Protein AF-0000000079470575 (afdb_homodimer)

Foldseek 3Di:
DDDWDKDFDDLVCQLVLLVQQCVDPVSVVVGDRDVVHDCVSSVVVVVQVVDPFKTKMFIDDPRRTFWIKMKGWAFDPPPPGAIEIEIDSTGGHPVCPPVCVSVVVVVVVVVVCVVVRHPYYDYDDDPVPVVVVVVCVVSPDDPPDDDDDDDD/DDDWDKDFDDLVCQLVLLVQQCVDPVSVVVGDNDVVHDCVSSVVVVVQVVDPFKTKMFIDDPRRTFWIKMKGWAFDPPPPGAIEIEIDSTGGHPVCPPVCVSVVVVVVVVVVCVVVRHPYYDYDDDPVPVVVVVVCVVSPDDPPDDDDDDDD

Structure (mmCIF, N/CA/C/O backbone):
data_AF-0000000079470575-model_v1
#
loop_
_entity.id
_entity.type
_entity.pdbx_description
1 polymer 'GNAT family N-acetyltransferase'
#
loop_
_atom_site.group_PDB
_atom_site.id
_atom_site.type_symbol
_atom_site.label_atom_id
_atom_site.label_alt_id
_atom_site.label_comp_id
_atom_site.label_asym_id
_atom_site.label_entity_id
_atom_site.label_seq_id
_atom_site.pdbx_PDB_ins_code
_atom_site.Cartn_x
_atom_site.Cartn_y
_atom_site.Cartn_z
_atom_site.occupancy
_atom_site.B_iso_or_equiv
_atom_site.auth_seq_id
_atom_site.auth_comp_id
_atom_site.auth_asym_id
_atom_site.auth_atom_id
_atom_site.pdbx_PDB_model_num
ATOM 1 N N . MET A 1 1 ? 12.109 32.75 9.633 1 59.84 1 MET A N 1
ATOM 2 C CA . MET A 1 1 ? 11.039 31.812 9.891 1 59.84 1 MET A CA 1
ATOM 3 C C . MET A 1 1 ? 11.594 30.406 10.117 1 59.84 1 MET A C 1
ATOM 5 O O . MET A 1 1 ? 12.562 30.016 9.461 1 59.84 1 MET A O 1
ATOM 9 N N . SER A 1 2 ? 11.164 29.75 11.281 1 82.62 2 SER A N 1
ATOM 10 C CA . SER A 1 2 ? 11.797 28.5 11.688 1 82.62 2 SER A CA 1
ATOM 11 C C . SER A 1 2 ? 11.477 27.375 10.703 1 82.62 2 SER A C 1
ATOM 13 O O . SER A 1 2 ? 10.461 27.422 10.008 1 82.62 2 SER A O 1
ATOM 15 N N . ALA A 1 3 ? 12.438 26.594 10.43 1 89.75 3 ALA A N 1
ATOM 16 C CA . ALA A 1 3 ? 12.266 25.453 9.531 1 89.75 3 ALA A CA 1
ATOM 17 C C . ALA A 1 3 ? 11.414 24.375 10.18 1 89.75 3 ALA A C 1
ATOM 19 O O . ALA A 1 3 ? 11.484 24.156 11.391 1 89.75 3 ALA A O 1
ATOM 20 N N . PRO A 1 4 ? 10.555 23.719 9.406 1 94.25 4 PRO A N 1
ATOM 21 C CA . PRO A 1 4 ? 9.766 22.625 9.992 1 94.25 4 PRO A CA 1
ATOM 22 C C . PRO A 1 4 ? 10.625 21.453 10.438 1 94.25 4 PRO A C 1
ATOM 24 O O . PRO A 1 4 ? 11.719 21.234 9.898 1 94.25 4 PRO A O 1
ATOM 27 N N . THR A 1 5 ? 10.203 20.812 11.461 1 96.69 5 THR A N 1
ATOM 28 C CA . THR A 1 5 ? 10.812 19.562 11.906 1 96.69 5 THR A CA 1
ATOM 29 C C . THR A 1 5 ? 9.883 18.391 11.625 1 96.69 5 THR A C 1
ATOM 31 O O . THR A 1 5 ? 8.656 18.531 11.664 1 96.69 5 THR A O 1
ATOM 34 N N . PHE A 1 6 ? 10.438 17.234 11.328 1 97.62 6 PHE A N 1
ATOM 35 C CA . PHE A 1 6 ? 9.688 16.016 11.023 1 97.62 6 PHE A CA 1
ATOM 36 C C . PHE A 1 6 ? 9.906 14.961 12.102 1 97.62 6 PHE A C 1
ATOM 38 O O . PHE A 1 6 ? 11.039 14.656 12.469 1 97.62 6 PHE A O 1
ATOM 45 N N . ARG A 1 7 ? 8.852 14.406 12.617 1 97.75 7 ARG A N 1
ATOM 46 C CA . ARG A 1 7 ? 8.945 13.43 13.695 1 97.75 7 ARG A CA 1
ATOM 47 C C . ARG A 1 7 ? 7.77 12.453 13.648 1 97.75 7 ARG A C 1
ATOM 49 O O . ARG A 1 7 ? 6.727 12.75 13.062 1 97.75 7 ARG A O 1
ATOM 56 N N . PRO A 1 8 ? 7.91 11.25 14.266 1 97.94 8 PRO A N 1
ATOM 57 C CA . PRO A 1 8 ? 6.73 10.391 14.43 1 97.94 8 PRO A CA 1
ATOM 58 C C . PRO A 1 8 ? 5.602 11.086 15.195 1 97.94 8 PRO A C 1
ATOM 60 O O . PRO A 1 8 ? 5.863 11.852 16.125 1 97.94 8 PRO A O 1
ATOM 63 N N . ALA A 1 9 ? 4.434 10.836 14.773 1 98.75 9 ALA A N 1
ATOM 64 C CA . ALA A 1 9 ? 3.264 11.375 15.461 1 98.75 9 ALA A CA 1
ATOM 65 C C . ALA A 1 9 ? 3.127 10.797 16.859 1 98.75 9 ALA A C 1
ATOM 67 O O . ALA A 1 9 ? 3.607 9.688 17.125 1 98.75 9 ALA A O 1
ATOM 68 N N . ARG A 1 10 ? 2.51 11.586 17.703 1 98.44 10 ARG A N 1
ATOM 69 C CA . ARG A 1 10 ? 2.111 11.164 19.047 1 98.44 10 ARG A CA 1
ATOM 70 C C . ARG A 1 10 ? 0.593 11.148 19.188 1 98.44 10 ARG A C 1
ATOM 72 O O . ARG A 1 10 ? -0.116 11.734 18.359 1 98.44 10 ARG A O 1
ATOM 79 N N . ARG A 1 11 ? 0.193 10.445 20.203 1 98.25 11 ARG A N 1
ATOM 80 C CA . ARG A 1 11 ? -1.246 10.328 20.422 1 98.25 11 ARG A CA 1
ATOM 81 C C . ARG A 1 11 ? -1.901 11.703 20.5 1 98.25 11 ARG A C 1
ATOM 83 O O . ARG A 1 11 ? -3.02 11.891 20.016 1 98.25 11 ARG A O 1
ATOM 90 N N . GLU A 1 12 ? -1.244 12.648 21.094 1 98.19 12 GLU A N 1
ATOM 91 C CA . GLU A 1 12 ? -1.782 13.992 21.266 1 98.19 12 GLU A CA 1
ATOM 92 C C . GLU A 1 12 ? -1.915 14.711 19.922 1 98.19 12 GLU A C 1
ATOM 94 O O . GLU A 1 12 ? -2.582 15.742 19.828 1 98.19 12 GLU A O 1
ATOM 99 N N . ASP A 1 13 ? -1.256 14.227 18.859 1 98.69 13 ASP A N 1
ATOM 100 C CA . ASP A 1 13 ? -1.296 14.852 17.531 1 98.69 13 ASP A CA 1
ATOM 101 C C . ASP A 1 13 ? -2.523 14.391 16.75 1 98.69 13 ASP A C 1
ATOM 103 O O . ASP A 1 13 ? -2.861 14.977 15.727 1 98.69 13 ASP A O 1
ATOM 107 N N . VAL A 1 14 ? -3.25 13.352 17.234 1 98.81 14 VAL A N 1
ATOM 108 C CA . VAL A 1 14 ? -4.258 12.648 16.453 1 98.81 14 VAL A CA 1
ATOM 109 C C . VAL A 1 14 ? -5.359 13.625 16.031 1 98.81 14 VAL A C 1
ATOM 111 O O . VAL A 1 14 ? -5.73 13.68 14.859 1 98.81 14 VAL A O 1
ATOM 114 N N . ALA A 1 15 ? -5.812 14.414 16.922 1 98.5 15 ALA A N 1
ATOM 115 C CA . ALA A 1 15 ? -6.902 15.336 16.594 1 98.5 15 ALA A CA 1
ATOM 116 C C . ALA A 1 15 ? -6.484 16.312 15.508 1 98.5 15 ALA A C 1
ATOM 118 O O . ALA A 1 15 ? -7.242 16.578 14.578 1 98.5 15 ALA A O 1
ATOM 119 N N . ARG A 1 16 ? -5.305 16.875 15.656 1 98.12 16 ARG A N 1
ATOM 120 C CA . ARG A 1 16 ? -4.812 17.828 14.672 1 98.12 16 ARG A CA 1
ATOM 121 C C . ARG A 1 16 ? -4.609 17.156 13.32 1 98.12 16 ARG A C 1
ATOM 123 O O . ARG A 1 16 ? -4.867 17.766 12.273 1 98.12 16 ARG A O 1
ATOM 130 N N . ILE A 1 17 ? -4.141 15.945 13.258 1 98.56 17 ILE A N 1
ATOM 131 C CA . ILE A 1 17 ? -3.961 15.211 12.008 1 98.56 17 ILE A CA 1
ATOM 132 C C . ILE A 1 17 ? -5.32 14.977 11.352 1 98.56 17 ILE A C 1
ATOM 134 O O . ILE A 1 17 ? -5.473 15.18 10.141 1 98.56 17 ILE A O 1
ATOM 138 N N . VAL A 1 18 ? -6.312 14.57 12.172 1 98.5 18 VAL A N 1
ATOM 139 C CA . VAL A 1 18 ? -7.648 14.352 11.625 1 98.5 18 VAL A CA 1
ATOM 140 C C . VAL A 1 18 ? -8.203 15.656 11.07 1 98.5 18 VAL A C 1
ATOM 142 O O . VAL A 1 18 ? -8.875 15.664 10.039 1 98.5 18 VAL A O 1
ATOM 145 N N . GLU A 1 19 ? -7.918 16.75 11.719 1 97.94 19 GLU A N 1
ATOM 146 C CA . GLU A 1 19 ? -8.305 18.062 11.203 1 97.94 19 GLU A CA 1
ATOM 147 C C . GLU A 1 19 ? -7.703 18.312 9.828 1 97.94 19 GLU A C 1
ATOM 149 O O . GLU A 1 19 ? -8.383 18.812 8.93 1 97.94 19 GLU A O 1
ATOM 154 N N . LEU A 1 20 ? -6.449 18.031 9.688 1 97 20 LEU A N 1
ATOM 155 C CA . LEU A 1 20 ? -5.793 18.172 8.391 1 97 20 LEU A CA 1
ATOM 156 C C . LEU A 1 20 ? -6.457 17.297 7.34 1 97 20 LEU A C 1
ATOM 158 O O . LEU A 1 20 ? -6.688 17.734 6.211 1 97 20 LEU A O 1
ATOM 162 N N . LEU A 1 21 ? -6.766 16.031 7.715 1 97.19 21 LEU A N 1
ATOM 163 C CA . LEU A 1 21 ? -7.418 15.102 6.801 1 97.19 21 LEU A CA 1
ATOM 164 C C . LEU A 1 21 ? -8.797 15.617 6.391 1 97.19 21 LEU A C 1
ATOM 166 O O . LEU A 1 21 ? -9.164 15.555 5.215 1 97.19 21 LEU A O 1
ATOM 170 N N . ALA A 1 22 ? -9.5 16.141 7.336 1 96.62 22 ALA A N 1
ATOM 171 C CA . ALA A 1 22 ? -10.859 16.641 7.113 1 96.62 22 ALA A CA 1
ATOM 172 C C . ALA A 1 22 ? -10.852 17.938 6.324 1 96.62 22 ALA A C 1
ATOM 174 O O . ALA A 1 22 ? -11.875 18.328 5.758 1 96.62 22 ALA A O 1
ATOM 175 N N . GLY A 1 23 ? -9.734 18.625 6.352 1 92 23 GLY A N 1
ATOM 176 C CA . GLY A 1 23 ? -9.617 19.922 5.691 1 92 23 GLY A CA 1
ATOM 177 C C . GLY A 1 23 ? -9.453 19.812 4.188 1 92 23 GLY A C 1
ATOM 178 O O . GLY A 1 23 ? -9.5 20.812 3.479 1 92 23 GLY A O 1
ATOM 179 N N . ASP A 1 24 ? -9.297 18.641 3.715 1 86.38 24 ASP A N 1
ATOM 180 C CA . ASP A 1 24 ? -9.195 18.328 2.291 1 86.38 24 ASP A CA 1
ATOM 181 C C . ASP A 1 24 ? -10.578 18.047 1.697 1 86.38 24 ASP A C 1
ATOM 183 O O . ASP A 1 24 ? -11.422 17.422 2.344 1 86.38 24 ASP A O 1
ATOM 187 N N . PRO A 1 25 ? -10.883 18.562 0.458 1 83.94 25 PRO A N 1
ATOM 188 C CA . PRO A 1 25 ? -12.219 18.375 -0.111 1 83.94 25 PRO A CA 1
ATOM 189 C C . PRO A 1 25 ? -12.664 16.906 -0.097 1 83.94 25 PRO A C 1
ATOM 191 O O . PRO A 1 25 ? -13.82 16.609 0.214 1 83.94 25 PRO A O 1
ATOM 194 N N . LEU A 1 26 ? -11.883 15.984 -0.5 1 85.25 26 LEU A N 1
ATOM 195 C CA . LEU A 1 26 ? -12.25 14.57 -0.499 1 85.25 26 LEU A CA 1
ATOM 196 C C . LEU A 1 26 ? -12.359 14.039 0.926 1 85.25 26 LEU A C 1
ATOM 198 O O . LEU A 1 26 ? -13.188 13.172 1.21 1 85.25 26 LEU A O 1
ATOM 202 N N . GLY A 1 27 ? -11.5 14.539 1.825 1 89.06 27 GLY A N 1
ATOM 203 C CA . GLY A 1 27 ? -11.5 14.117 3.217 1 89.06 27 GLY A CA 1
ATOM 204 C C . GLY A 1 27 ? -12.688 14.641 4 1 89.06 27 GLY A C 1
ATOM 205 O O . GLY A 1 27 ? -13.133 14.008 4.961 1 89.06 27 GLY A O 1
ATOM 206 N N . ALA A 1 28 ? -13.156 15.82 3.625 1 87.06 28 ALA A N 1
ATOM 207 C CA . ALA A 1 28 ? -14.258 16.469 4.34 1 87.06 28 ALA A CA 1
ATOM 208 C C . ALA A 1 28 ? -15.492 15.562 4.363 1 87.06 28 ALA A C 1
ATOM 210 O O . ALA A 1 28 ? -16.203 15.5 5.371 1 87.06 28 ALA A O 1
ATOM 211 N N . GLY A 1 29 ? -15.703 14.852 3.334 1 87.06 29 GLY A N 1
ATOM 212 C CA . GLY A 1 29 ? -16.859 13.984 3.26 1 87.06 29 GLY A CA 1
ATOM 213 C C . GLY A 1 29 ? -16.656 12.641 3.926 1 87.06 29 GLY A C 1
ATOM 214 O O . GLY A 1 29 ? -17.609 11.922 4.207 1 87.06 29 GLY A O 1
ATOM 215 N N . ARG A 1 30 ? -15.5 12.32 4.273 1 91.44 30 ARG A N 1
ATOM 216 C CA . ARG A 1 30 ? -15.141 10.992 4.77 1 91.44 30 ARG A CA 1
ATOM 217 C C . ARG A 1 30 ? -14.883 11.023 6.273 1 91.44 30 ARG A C 1
ATOM 219 O O . ARG A 1 30 ? -15.266 10.102 6.992 1 91.44 30 ARG A O 1
ATOM 226 N N . GLU A 1 31 ? -14.273 12.133 6.754 1 97.31 31 GLU A N 1
ATOM 227 C CA . GLU A 1 31 ? -13.805 12.195 8.133 1 97.31 31 GLU A CA 1
ATOM 228 C C . GLU A 1 31 ? -14.859 12.82 9.047 1 97.31 31 GLU A C 1
ATOM 230 O O . GLU A 1 31 ? -15.688 13.609 8.594 1 97.31 31 GLU A O 1
ATOM 235 N N . ARG A 1 32 ? -14.883 12.43 10.281 1 96.69 32 ARG A N 1
ATOM 236 C CA . ARG A 1 32 ? -15.695 13.023 11.336 1 96.69 32 ARG A CA 1
ATOM 237 C C . ARG A 1 32 ? -14.828 13.781 12.336 1 96.69 32 ARG A C 1
ATOM 239 O O . ARG A 1 32 ? -14.383 13.211 13.336 1 96.69 32 ARG A O 1
ATOM 246 N N . PHE A 1 33 ? -14.586 14.969 11.969 1 96.44 33 PHE A N 1
ATOM 247 C CA . PHE A 1 33 ? -13.852 15.82 12.898 1 96.44 33 PHE A CA 1
ATOM 248 C C . PHE A 1 33 ? -14.812 16.531 13.844 1 96.44 33 PHE A C 1
ATOM 250 O O . PHE A 1 33 ? -15.492 17.484 13.445 1 96.44 33 PHE A O 1
ATOM 257 N N . GLU A 1 34 ? -14.875 16.109 15.094 1 96.5 34 GLU A N 1
ATOM 258 C CA . GLU A 1 34 ? -15.789 16.641 16.109 1 96.5 34 GLU A CA 1
ATOM 259 C C . GLU A 1 34 ? -15.164 16.578 17.5 1 96.5 34 GLU A C 1
ATOM 261 O O . GLU A 1 34 ? -14.094 15.984 17.672 1 96.5 34 GLU A O 1
ATOM 266 N N . ASP A 1 35 ? -15.875 17.234 18.391 1 95.25 35 ASP A N 1
ATOM 267 C CA . ASP A 1 35 ? -15.438 17.25 19.781 1 95.25 35 ASP A CA 1
ATOM 268 C C . ASP A 1 35 ? -16.5 16.656 20.688 1 95.25 35 ASP A C 1
ATOM 270 O O . ASP A 1 35 ? -17.578 17.234 20.859 1 95.25 35 ASP A O 1
ATOM 274 N N . PRO A 1 36 ? -16.266 15.484 21.391 1 97 36 PRO A N 1
ATOM 275 C CA . PRO A 1 36 ? -14.984 14.773 21.328 1 97 36 PRO A CA 1
ATOM 276 C C . PRO A 1 36 ? -14.773 14.031 20.016 1 97 36 PRO A C 1
ATOM 278 O O . PRO A 1 36 ? -15.75 13.664 19.344 1 97 36 PRO A O 1
ATOM 281 N N . LEU A 1 37 ? -13.477 13.844 19.578 1 98.12 37 LEU A N 1
ATOM 282 C CA . LEU A 1 37 ? -13.133 13.062 18.391 1 98.12 37 LEU A CA 1
ATOM 283 C C . LEU A 1 37 ? -13.516 11.602 18.578 1 98.12 37 LEU A C 1
ATOM 285 O O . LEU A 1 37 ? -13.289 11.023 19.641 1 98.12 37 LEU A O 1
ATOM 289 N N . PRO A 1 38 ? -14.117 10.984 17.547 1 98.19 38 PRO A N 1
ATOM 290 C CA . PRO A 1 38 ? -14.461 9.562 17.656 1 98.19 38 PRO A CA 1
ATOM 291 C C . PRO A 1 38 ? -13.281 8.703 18.078 1 98.19 38 PRO A C 1
ATOM 293 O O . PRO A 1 38 ? -12.156 8.906 17.609 1 98.19 38 PRO A O 1
ATOM 296 N N . ASP A 1 39 ? -13.492 7.699 18.875 1 98.44 39 ASP A N 1
ATOM 297 C CA . ASP A 1 39 ? -12.461 6.824 19.438 1 98.44 39 ASP A CA 1
ATOM 298 C C . ASP A 1 39 ? -11.797 5.992 18.344 1 98.44 39 ASP A C 1
ATOM 300 O O . ASP A 1 39 ? -10.68 5.508 18.516 1 98.44 39 ASP A O 1
ATOM 304 N N . SER A 1 40 ? -12.5 5.848 17.25 1 98.38 40 SER A N 1
ATOM 305 C CA . SER A 1 40 ? -11.969 5.027 16.172 1 98.38 40 SER A CA 1
ATOM 306 C C . SER A 1 40 ? -10.641 5.57 15.664 1 98.38 40 SER A C 1
ATOM 308 O O . SER A 1 40 ? -9.758 4.805 15.266 1 98.38 40 SER A O 1
ATOM 310 N N . TYR A 1 41 ? -10.477 6.859 15.711 1 98.75 41 TYR A N 1
ATOM 311 C CA . TYR A 1 41 ? -9.219 7.453 15.281 1 98.75 41 TYR A CA 1
ATOM 312 C C . TYR A 1 41 ? -8.086 7.094 16.234 1 98.75 41 TYR A C 1
ATOM 314 O O . TYR A 1 41 ? -6.973 6.789 15.797 1 98.75 41 TYR A O 1
ATOM 322 N N . TYR A 1 42 ? -8.352 7.152 17.453 1 98.81 42 TYR A N 1
ATOM 323 C CA . TYR A 1 42 ? -7.332 6.828 18.438 1 98.81 42 TYR A CA 1
ATOM 324 C C . TYR A 1 42 ? -7.004 5.34 18.422 1 98.81 42 TYR A C 1
ATOM 326 O O . TYR A 1 42 ? -5.848 4.949 18.594 1 98.81 42 TYR A O 1
ATOM 334 N N . ALA A 1 43 ? -8.016 4.52 18.25 1 98.75 43 ALA A N 1
ATOM 335 C CA . ALA A 1 43 ? -7.777 3.088 18.094 1 98.75 43 ALA A CA 1
ATOM 336 C C . ALA A 1 43 ? -6.898 2.809 16.891 1 98.75 43 ALA A C 1
ATOM 338 O O . ALA A 1 43 ? -6.016 1.95 16.938 1 98.75 43 ALA A O 1
ATOM 339 N N . ALA A 1 44 ? -7.199 3.518 15.852 1 98.75 44 ALA A N 1
ATOM 340 C CA . ALA A 1 44 ? -6.375 3.385 14.648 1 98.75 44 ALA A CA 1
ATOM 341 C C . ALA A 1 44 ? -4.934 3.799 14.93 1 98.75 44 ALA A C 1
ATOM 343 O O . ALA A 1 44 ? -3.994 3.125 14.5 1 98.75 44 ALA A O 1
ATOM 344 N N . PHE A 1 45 ? -4.77 4.891 15.602 1 98.88 45 PHE A N 1
ATOM 345 C CA . PHE A 1 45 ? -3.434 5.352 15.961 1 98.88 45 PHE A CA 1
ATOM 346 C C . PHE A 1 45 ? -2.684 4.277 16.75 1 98.88 45 PHE A C 1
ATOM 348 O O . PHE A 1 45 ? -1.502 4.035 16.5 1 98.88 45 PHE A O 1
ATOM 355 N N . ASP A 1 46 ? -3.361 3.66 17.656 1 98.75 46 ASP A N 1
ATOM 356 C CA . ASP A 1 46 ? -2.754 2.596 18.453 1 98.75 46 ASP A CA 1
ATOM 357 C C . ASP A 1 46 ? -2.293 1.443 17.562 1 98.75 46 ASP A C 1
ATOM 359 O O . ASP A 1 46 ? -1.224 0.871 17.781 1 98.75 46 ASP A O 1
ATOM 363 N N . ARG A 1 47 ? -3.096 1.108 16.594 1 98.31 47 ARG A N 1
ATOM 364 C CA . ARG A 1 47 ? -2.719 0.045 15.672 1 98.31 47 ARG A CA 1
ATOM 365 C C . ARG A 1 47 ? -1.5 0.445 14.844 1 98.31 47 ARG A C 1
ATOM 367 O O . ARG A 1 47 ? -0.62 -0.379 14.586 1 98.31 47 ARG A O 1
ATOM 374 N N . ILE A 1 48 ? -1.468 1.701 14.406 1 98.56 48 ILE A N 1
ATOM 375 C CA . ILE A 1 48 ? -0.328 2.195 13.641 1 98.56 48 ILE A CA 1
ATOM 376 C C . ILE A 1 48 ? 0.94 2.1 14.484 1 98.56 48 ILE A C 1
ATOM 378 O O . ILE A 1 48 ? 1.973 1.616 14.016 1 98.56 48 ILE A O 1
ATOM 382 N N . GLU A 1 49 ? 0.854 2.516 15.711 1 97.81 49 GLU A N 1
ATOM 383 C CA . GLU A 1 49 ? 1.999 2.502 16.625 1 97.81 49 GLU A CA 1
ATOM 384 C C . GLU A 1 49 ? 2.482 1.077 16.875 1 97.81 49 GLU A C 1
ATOM 386 O O . GLU A 1 49 ? 3.68 0.842 17.047 1 97.81 49 GLU A O 1
ATOM 391 N N . ALA A 1 50 ? 1.59 0.199 16.938 1 97.12 50 ALA A N 1
ATOM 392 C CA . ALA A 1 50 ? 1.915 -1.194 17.234 1 97.12 50 ALA A CA 1
ATOM 393 C C . ALA A 1 50 ? 2.475 -1.899 16 1 97.12 50 ALA A C 1
ATOM 395 O O . ALA A 1 50 ? 3.045 -2.988 16.109 1 97.12 50 ALA A O 1
ATOM 396 N N . SER A 1 51 ? 2.299 -1.307 14.883 1 96.25 51 SER A N 1
ATOM 397 C CA . SER A 1 51 ? 2.711 -1.915 13.625 1 96.25 51 SER A CA 1
ATOM 398 C C . SER A 1 51 ? 4.215 -1.781 13.414 1 96.25 51 SER A C 1
ATOM 400 O O . SER A 1 51 ? 4.781 -0.706 13.617 1 96.25 51 SER A O 1
ATOM 402 N N . ASP A 1 52 ? 4.883 -2.805 12.93 1 92.88 52 ASP A N 1
ATOM 403 C CA . ASP A 1 52 ? 6.309 -2.746 12.617 1 92.88 52 ASP A CA 1
ATOM 404 C C . ASP A 1 52 ? 6.551 -2.145 11.234 1 92.88 52 ASP A C 1
ATOM 406 O O . ASP A 1 52 ? 7.68 -1.781 10.898 1 92.88 52 ASP A O 1
ATOM 410 N N . GLY A 1 53 ? 5.531 -1.988 10.492 1 95.5 53 GLY A N 1
ATOM 411 C CA . GLY A 1 53 ? 5.707 -1.577 9.109 1 95.5 53 GLY A CA 1
ATOM 412 C C . GLY A 1 53 ? 5.102 -0.22 8.812 1 95.5 53 GLY A C 1
ATOM 413 O O . GLY A 1 53 ? 5.133 0.24 7.668 1 95.5 53 GLY A O 1
ATOM 414 N N . ASN A 1 54 ? 4.512 0.437 9.789 1 97.94 54 ASN A N 1
ATOM 415 C CA . ASN A 1 54 ? 3.863 1.724 9.555 1 97.94 54 ASN A CA 1
ATOM 416 C C . ASN A 1 54 ? 4.441 2.811 10.461 1 97.94 54 ASN A C 1
ATOM 418 O O . ASN A 1 54 ? 4.73 2.564 11.633 1 97.94 54 ASN A O 1
ATOM 422 N N . VAL A 1 55 ? 4.602 3.951 9.875 1 97.69 55 VAL A N 1
ATOM 423 C CA . VAL A 1 55 ? 5.039 5.121 10.633 1 97.69 55 VAL A CA 1
ATOM 424 C C . VAL A 1 55 ? 4.199 6.336 10.227 1 97.69 55 VAL A C 1
ATOM 426 O O . VAL A 1 55 ? 4.23 6.766 9.07 1 97.69 55 VAL A O 1
ATOM 429 N N . LEU A 1 56 ? 3.441 6.828 11.156 1 98.69 56 LEU A N 1
ATOM 430 C CA . LEU A 1 56 ? 2.764 8.109 10.984 1 98.69 56 LEU A CA 1
ATOM 431 C C . LEU A 1 56 ? 3.672 9.266 11.391 1 98.69 56 LEU A C 1
ATOM 433 O O . LEU A 1 56 ? 4.176 9.297 12.516 1 98.69 56 LEU A O 1
ATOM 437 N N . THR A 1 57 ? 3.871 10.18 10.453 1 98.5 57 THR A N 1
ATOM 438 C CA . THR A 1 57 ? 4.832 11.266 10.641 1 98.5 57 THR A CA 1
ATOM 439 C C . THR A 1 57 ? 4.148 12.625 10.516 1 98.5 57 THR A C 1
ATOM 441 O O . THR A 1 57 ? 3.26 12.805 9.68 1 98.5 57 THR A O 1
ATOM 444 N N . VAL A 1 58 ? 4.602 13.586 11.352 1 98.62 58 VAL A N 1
ATOM 445 C CA . VAL A 1 58 ? 4.062 14.938 11.266 1 98.62 58 VAL A CA 1
ATOM 446 C C . VAL A 1 58 ? 5.195 15.93 11.016 1 98.62 58 VAL A C 1
ATOM 448 O O . VAL A 1 58 ? 6.344 15.672 11.375 1 98.62 58 VAL A O 1
ATOM 451 N N . ALA A 1 59 ? 4.879 16.938 10.266 1 98 59 ALA A N 1
ATOM 452 C CA . ALA A 1 59 ? 5.691 18.156 10.211 1 98 59 ALA A CA 1
ATOM 453 C C . ALA A 1 59 ? 5.242 19.156 11.266 1 98 59 ALA A C 1
ATOM 455 O O . ALA A 1 59 ? 4.059 19.484 11.352 1 98 59 ALA A O 1
ATOM 456 N N . GLU A 1 60 ? 6.164 19.594 12.047 1 97.44 60 GLU A N 1
ATOM 457 C CA . GLU A 1 60 ? 5.875 20.531 13.125 1 97.44 60 GLU A CA 1
ATOM 458 C C . GLU A 1 60 ? 6.594 21.859 12.891 1 97.44 60 GLU A C 1
ATOM 460 O O . GLU A 1 60 ? 7.785 21.891 12.586 1 97.44 60 GLU A O 1
ATOM 465 N N . LEU A 1 61 ? 5.848 22.953 12.93 1 95.06 61 LEU A N 1
ATOM 466 C CA . LEU A 1 61 ? 6.359 24.328 12.844 1 95.06 61 LEU A CA 1
ATOM 467 C C . LEU A 1 61 ? 5.965 25.125 14.07 1 95.06 61 LEU A C 1
ATOM 469 O O . LEU A 1 61 ? 4.777 25.344 14.328 1 95.06 61 LEU A O 1
ATOM 473 N N . ASP A 1 62 ? 7.023 25.562 14.836 1 93.31 62 ASP A N 1
ATOM 474 C CA . ASP A 1 62 ? 6.809 26.375 16.031 1 93.31 62 ASP A CA 1
ATOM 475 C C . ASP A 1 62 ? 5.816 25.703 16.984 1 93.31 62 ASP A C 1
ATOM 477 O O . ASP A 1 62 ? 4.879 26.344 17.453 1 93.31 62 ASP A O 1
ATOM 481 N N . GLY A 1 63 ? 5.914 24.375 17.078 1 94.5 63 GLY A N 1
ATOM 482 C CA . GLY A 1 63 ? 5.148 23.609 18.047 1 94.5 63 GLY A CA 1
ATOM 483 C C . GLY A 1 63 ? 3.781 23.203 17.531 1 94.5 63 GLY A C 1
ATOM 484 O O . GLY A 1 63 ? 3.014 22.547 18.25 1 94.5 63 GLY A O 1
ATOM 485 N N . VAL A 1 64 ? 3.51 23.562 16.281 1 95.81 64 VAL A N 1
ATOM 486 C CA . VAL A 1 64 ? 2.205 23.25 15.695 1 95.81 64 VAL A CA 1
ATOM 487 C C . VAL A 1 64 ? 2.369 22.234 14.562 1 95.81 64 VAL A C 1
ATOM 489 O O . VAL A 1 64 ? 3.252 22.391 13.711 1 95.81 64 VAL A O 1
ATOM 492 N N . VAL A 1 65 ? 1.531 21.188 14.609 1 98 65 VAL A N 1
ATOM 493 C CA . VAL A 1 65 ? 1.513 20.25 13.492 1 98 65 VAL A CA 1
ATOM 494 C C . VAL A 1 65 ? 0.895 20.922 12.266 1 98 65 VAL A C 1
ATOM 496 O O . VAL A 1 65 ? -0.253 21.375 12.305 1 98 65 VAL A O 1
ATOM 499 N N . VAL A 1 66 ? 1.69 20.984 11.156 1 97.25 66 VAL A N 1
ATOM 500 C CA . VAL A 1 66 ? 1.233 21.719 9.984 1 97.25 66 VAL A CA 1
ATOM 501 C C . VAL A 1 66 ? 1.188 20.797 8.773 1 97.25 66 VAL A C 1
ATOM 503 O O . VAL A 1 66 ? 0.804 21.219 7.676 1 97.25 66 VAL A O 1
ATOM 506 N N . GLY A 1 67 ? 1.526 19.547 8.883 1 97.44 67 GLY A N 1
ATOM 507 C CA . GLY A 1 67 ? 1.479 18.547 7.832 1 97.44 67 GLY A CA 1
ATOM 508 C C . GLY A 1 67 ? 1.639 17.125 8.344 1 97.44 67 GLY A C 1
ATOM 509 O O . GLY A 1 67 ? 2.043 16.922 9.492 1 97.44 67 GLY A O 1
ATOM 510 N N . CYS A 1 68 ? 1.3 16.203 7.539 1 98.38 68 CYS A N 1
ATOM 511 C CA . CYS A 1 68 ? 1.436 14.812 7.938 1 98.38 68 CYS A CA 1
ATOM 512 C C . CYS A 1 68 ? 1.515 13.906 6.715 1 98.38 68 CYS A C 1
ATOM 514 O O . CYS A 1 68 ? 1.192 14.32 5.602 1 98.38 68 CYS A O 1
ATOM 516 N N . LEU A 1 69 ? 2.008 12.766 6.922 1 98.5 69 LEU A N 1
ATOM 517 C CA . LEU A 1 69 ? 1.911 11.625 6.027 1 98.5 69 LEU A CA 1
ATOM 518 C C . LEU A 1 69 ? 2.145 10.32 6.781 1 98.5 69 LEU A C 1
ATOM 520 O O . LEU A 1 69 ? 2.613 10.336 7.922 1 98.5 69 LEU A O 1
ATOM 524 N N . GLN A 1 70 ? 1.73 9.25 6.18 1 98.69 70 GLN A N 1
ATOM 525 C CA . GLN A 1 70 ? 2.045 7.926 6.707 1 98.69 70 GLN A CA 1
ATOM 526 C C . GLN A 1 70 ? 2.85 7.109 5.699 1 98.69 70 GLN A C 1
ATOM 528 O O . GLN A 1 70 ? 2.549 7.121 4.504 1 98.69 70 GLN A O 1
ATOM 533 N N . MET A 1 71 ? 3.896 6.426 6.145 1 98.5 71 MET A N 1
ATOM 534 C CA . MET A 1 71 ? 4.684 5.496 5.34 1 98.5 71 MET A CA 1
ATOM 535 C C . MET A 1 71 ? 4.406 4.055 5.75 1 98.5 71 MET A C 1
ATOM 537 O O . MET A 1 71 ? 4.398 3.732 6.938 1 98.5 71 MET A O 1
ATOM 541 N N . THR A 1 72 ? 4.109 3.25 4.844 1 98.56 72 THR A N 1
ATOM 542 C 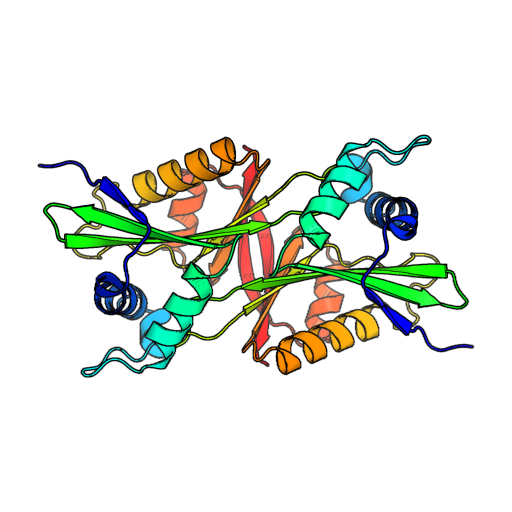CA . THR A 1 72 ? 4.047 1.804 5.023 1 98.56 72 THR A CA 1
ATOM 543 C C . THR A 1 72 ? 5.195 1.116 4.297 1 98.56 72 THR A C 1
ATOM 545 O O . THR A 1 72 ? 5.355 1.279 3.086 1 98.56 72 THR A O 1
ATOM 548 N N . PHE A 1 73 ? 6.031 0.417 4.996 1 98.31 73 PHE A N 1
ATOM 549 C CA . PHE A 1 73 ? 7.141 -0.336 4.422 1 98.31 73 PHE A CA 1
ATOM 550 C C . PHE A 1 73 ? 6.727 -1.771 4.121 1 98.31 73 PHE A C 1
ATOM 552 O O . PHE A 1 73 ? 6.305 -2.502 5.023 1 98.31 73 PHE A O 1
ATOM 559 N N . ILE A 1 74 ? 6.914 -2.143 2.926 1 98.5 74 ILE A N 1
ATOM 560 C CA . ILE A 1 74 ? 6.332 -3.396 2.453 1 98.5 74 ILE A CA 1
ATOM 561 C C . ILE A 1 74 ? 7.434 -4.297 1.896 1 98.5 74 ILE A C 1
ATOM 563 O O . ILE A 1 74 ? 7.988 -4.02 0.829 1 98.5 74 ILE A O 1
ATOM 567 N N . PRO A 1 75 ? 7.77 -5.355 2.629 1 98.38 75 PRO A N 1
ATOM 568 C CA . PRO A 1 75 ? 8.602 -6.383 1.995 1 98.38 75 PRO A CA 1
ATOM 569 C C . PRO A 1 75 ? 7.855 -7.164 0.915 1 98.38 75 PRO A C 1
ATOM 571 O O . PRO A 1 75 ? 6.645 -7.363 1.017 1 98.38 75 PRO A O 1
ATOM 574 N N . GLY A 1 76 ? 8.492 -7.586 -0.108 1 98 76 GLY A N 1
ATOM 575 C CA . GLY A 1 76 ? 7.879 -8.352 -1.181 1 98 76 GLY A CA 1
ATOM 576 C C . GLY A 1 76 ? 8.883 -9.156 -1.992 1 98 76 GLY A C 1
ATOM 577 O O . GLY A 1 76 ? 10.086 -8.922 -1.902 1 98 76 GLY A O 1
ATOM 578 N N . LEU A 1 77 ? 8.398 -10.07 -2.785 1 98.31 77 LEU A N 1
ATOM 579 C CA . LEU A 1 77 ? 9.281 -10.891 -3.607 1 98.31 77 LEU A CA 1
ATOM 580 C C . LEU A 1 77 ? 9.586 -10.203 -4.934 1 98.31 77 LEU A C 1
ATOM 582 O O . LEU A 1 77 ? 10.648 -10.414 -5.52 1 98.31 77 LEU A O 1
ATOM 586 N N . SER A 1 78 ? 8.648 -9.391 -5.43 1 96.94 78 SER A N 1
ATOM 587 C CA . SER A 1 78 ? 8.844 -8.734 -6.715 1 96.94 78 SER A CA 1
ATOM 588 C C . SER A 1 78 ? 10.086 -7.852 -6.703 1 96.94 78 SER A C 1
ATOM 590 O O . SER A 1 78 ? 10.523 -7.398 -5.645 1 96.94 78 SER A O 1
ATOM 592 N N . ASN A 1 79 ? 10.625 -7.586 -7.879 1 96.94 79 ASN A N 1
ATOM 593 C CA . ASN A 1 79 ? 11.82 -6.762 -8.039 1 96.94 79 ASN A CA 1
ATOM 594 C C . ASN A 1 79 ? 12.992 -7.316 -7.238 1 96.94 79 ASN A C 1
ATOM 596 O O . ASN A 1 79 ? 13.625 -6.59 -6.465 1 96.94 79 ASN A O 1
ATOM 600 N N . GLN A 1 80 ? 13.156 -8.68 -7.34 1 97.62 80 GLN A N 1
ATOM 601 C CA . GLN A 1 80 ? 14.273 -9.43 -6.77 1 97.62 80 GLN A CA 1
ATOM 602 C C . GLN A 1 80 ? 14.305 -9.297 -5.246 1 97.62 80 GLN A C 1
ATOM 604 O O . GLN A 1 80 ? 15.375 -9.211 -4.648 1 97.62 80 GLN A O 1
ATOM 609 N N . GLY A 1 81 ? 13.125 -9.141 -4.602 1 98.06 81 GLY A N 1
ATOM 610 C CA . GLY A 1 81 ? 13.023 -9.141 -3.148 1 98.06 81 GLY A CA 1
ATOM 611 C C . GLY A 1 81 ? 13.133 -7.758 -2.541 1 98.06 81 GLY A C 1
ATOM 612 O O . GLY A 1 81 ? 13.336 -7.621 -1.333 1 98.06 81 GLY A O 1
ATOM 613 N N . ALA A 1 82 ? 13.062 -6.746 -3.367 1 97.19 82 ALA A N 1
ATOM 614 C CA . ALA A 1 82 ? 13.211 -5.371 -2.895 1 97.19 82 ALA A CA 1
ATOM 615 C C . ALA A 1 82 ? 11.992 -4.93 -2.09 1 97.19 82 ALA A C 1
ATOM 617 O O . ALA A 1 82 ? 10.859 -5.262 -2.439 1 97.19 82 ALA A O 1
ATOM 618 N N . ASP A 1 83 ? 12.242 -4.117 -1.058 1 98.25 83 ASP A N 1
ATOM 619 C CA . ASP A 1 83 ? 11.148 -3.496 -0.319 1 98.25 83 ASP A CA 1
ATOM 620 C C . ASP A 1 83 ? 10.625 -2.262 -1.05 1 98.25 83 ASP A C 1
ATOM 622 O O . ASP A 1 83 ? 11.383 -1.576 -1.743 1 98.25 83 ASP A O 1
ATOM 626 N N . LEU A 1 84 ? 9.375 -2.053 -0.869 1 98.12 84 LEU A N 1
ATOM 627 C CA . LEU A 1 84 ? 8.703 -0.847 -1.338 1 98.12 84 LEU A CA 1
ATOM 628 C C . LEU A 1 84 ? 8.156 -0.039 -0.166 1 98.12 84 LEU A C 1
ATOM 630 O O . LEU A 1 84 ? 7.852 -0.598 0.891 1 98.12 84 LEU A O 1
ATOM 634 N N . ALA A 1 85 ? 8.141 1.249 -0.318 1 98.69 85 ALA A N 1
ATOM 635 C CA . ALA A 1 85 ? 7.426 2.094 0.635 1 98.69 85 ALA A CA 1
ATOM 636 C C . ALA A 1 85 ? 6.188 2.717 -0.006 1 98.69 85 ALA A C 1
ATOM 638 O O . ALA A 1 85 ? 6.23 3.152 -1.158 1 98.69 85 ALA A O 1
ATOM 639 N N . LEU A 1 86 ? 5.117 2.709 0.682 1 98.75 86 LEU A N 1
ATOM 640 C CA . LEU A 1 86 ? 3.883 3.379 0.285 1 98.75 86 LEU A CA 1
ATOM 641 C C . LEU A 1 86 ? 3.646 4.625 1.131 1 98.75 86 LEU A C 1
ATOM 643 O O . LEU A 1 86 ? 3.783 4.586 2.355 1 98.75 86 LEU A O 1
ATOM 647 N N . ILE A 1 87 ? 3.359 5.703 0.48 1 98.5 87 ILE A N 1
ATOM 648 C CA . ILE A 1 87 ? 3.027 6.941 1.172 1 98.5 87 ILE A CA 1
ATOM 649 C C . ILE A 1 87 ? 1.523 7.199 1.081 1 98.5 87 ILE A C 1
ATOM 651 O O . ILE A 1 87 ? 0.932 7.078 0.006 1 98.5 87 ILE A O 1
ATOM 655 N N . GLU A 1 88 ? 0.899 7.551 2.191 1 97.44 88 GLU A N 1
ATOM 656 C CA . GLU A 1 88 ? -0.525 7.863 2.258 1 97.44 88 GLU A CA 1
ATOM 657 C C . GLU A 1 88 ? -0.779 9.109 3.109 1 97.44 88 GLU A C 1
ATOM 659 O O . GLU A 1 88 ? 0.033 9.453 3.971 1 97.44 88 GLU A O 1
ATOM 664 N N . GLY A 1 89 ? -1.918 9.75 2.871 1 96.69 89 GLY A N 1
ATOM 665 C CA . GLY A 1 89 ? -2.432 10.773 3.764 1 96.69 89 GLY A CA 1
ATOM 666 C C . GLY A 1 89 ? -1.564 12.016 3.809 1 96.69 89 GLY A C 1
ATOM 667 O O . GLY A 1 89 ? -1.434 12.648 4.855 1 96.69 89 GLY A O 1
ATOM 668 N N . VAL A 1 90 ? -0.919 12.32 2.672 1 96.81 90 VAL A N 1
ATOM 669 C CA . VAL A 1 90 ? -0.106 13.531 2.621 1 96.81 90 VAL A CA 1
ATOM 670 C C . VAL A 1 90 ? -1.005 14.758 2.709 1 96.81 90 VAL A C 1
ATOM 672 O O . VAL A 1 90 ? -1.82 15.008 1.815 1 96.81 90 VAL A O 1
ATOM 675 N N . ARG A 1 91 ? -0.887 15.469 3.791 1 96.25 91 ARG A N 1
ATOM 676 C CA . ARG A 1 91 ? -1.624 16.719 3.982 1 96.25 91 ARG A CA 1
ATOM 677 C C . ARG A 1 91 ? -0.711 17.812 4.512 1 96.25 91 ARG A C 1
ATOM 679 O O . ARG A 1 91 ? 0.182 17.547 5.32 1 96.25 91 ARG A O 1
ATOM 686 N N . VAL A 1 92 ? -0.924 18.953 4.031 1 95.38 92 VAL A N 1
ATOM 687 C CA . VAL A 1 92 ? -0.288 20.156 4.543 1 95.38 92 VAL A CA 1
ATOM 688 C C . VAL A 1 92 ? -1.353 21.203 4.883 1 95.38 92 VAL A C 1
ATOM 690 O O . VAL A 1 92 ? -2.342 21.344 4.16 1 95.38 92 VAL A O 1
ATOM 693 N N . ASP A 1 93 ? -1.098 21.875 5.949 1 94.19 93 ASP A N 1
ATOM 694 C CA . ASP A 1 93 ? -1.994 22.953 6.344 1 94.19 93 ASP A CA 1
ATOM 695 C C . ASP A 1 93 ? -2.201 23.953 5.199 1 94.19 93 ASP A C 1
ATOM 697 O O . ASP A 1 93 ? -1.234 24.484 4.656 1 94.19 93 ASP A O 1
ATOM 701 N N . THR A 1 94 ? -3.426 24.219 4.887 1 87.81 94 THR A N 1
ATOM 702 C CA . THR A 1 94 ? -3.777 25.047 3.732 1 87.81 94 THR A CA 1
ATOM 703 C C . THR A 1 94 ? -3.311 26.484 3.934 1 87.81 94 THR A C 1
ATOM 705 O O . THR A 1 94 ? -3.129 27.219 2.963 1 87.81 94 THR A O 1
ATOM 708 N N . THR A 1 95 ? -3.15 26.891 5.141 1 87.25 95 THR A N 1
ATOM 709 C CA . THR A 1 95 ? -2.723 28.25 5.418 1 87.25 95 THR A CA 1
ATOM 710 C C . THR A 1 95 ? -1.233 28.422 5.137 1 87.25 95 THR A C 1
ATOM 712 O O . THR A 1 95 ? -0.733 29.547 5.07 1 87.25 95 THR A O 1
ATOM 715 N N . LEU A 1 96 ? -0.555 27.359 4.977 1 82.81 96 LEU A N 1
ATOM 716 C CA . LEU A 1 96 ? 0.879 27.375 4.707 1 82.81 96 LEU A CA 1
ATOM 717 C C . LEU A 1 96 ? 1.176 26.891 3.297 1 82.81 96 LEU A C 1
ATOM 719 O O . LEU A 1 96 ? 2.309 26.516 2.992 1 82.81 96 LEU A O 1
ATOM 723 N N . ARG A 1 97 ? 0.196 26.938 2.496 1 70.38 97 ARG A N 1
ATOM 724 C CA . ARG A 1 97 ? 0.363 26.438 1.138 1 70.38 97 ARG A CA 1
ATOM 725 C C . ARG A 1 97 ? 1.268 27.344 0.321 1 70.38 97 ARG A C 1
ATOM 727 O O . ARG A 1 97 ? 1.341 28.547 0.584 1 70.38 97 ARG A O 1
ATOM 734 N N . SER A 1 98 ? 2.113 26.703 -0.501 1 68.5 98 SER A N 1
ATOM 735 C CA . SER A 1 98 ? 3.031 27.359 -1.432 1 68.5 98 SER A CA 1
ATOM 736 C C . SER A 1 98 ? 4.309 27.812 -0.728 1 68.5 98 SER A C 1
ATOM 738 O O . SER A 1 98 ? 4.957 28.766 -1.158 1 68.5 98 SER A O 1
ATOM 740 N N . GLN A 1 99 ? 4.496 27.234 0.388 1 79.62 99 GLN A N 1
ATOM 741 C CA . GLN A 1 99 ? 5.734 27.547 1.092 1 79.62 99 GLN A CA 1
ATOM 742 C C . GLN A 1 99 ? 6.738 26.406 0.969 1 79.62 99 GLN A C 1
ATOM 744 O O . GLN A 1 99 ? 7.789 26.438 1.615 1 79.62 99 GLN A O 1
ATOM 749 N N . GLY A 1 100 ? 6.387 25.469 0.168 1 90.44 100 GLY A N 1
ATOM 750 C CA . GLY A 1 100 ? 7.305 24.375 -0.121 1 90.44 100 GLY A CA 1
ATOM 751 C C . GLY A 1 100 ? 7.238 23.25 0.894 1 90.44 100 GLY A C 1
ATOM 752 O O . GLY A 1 100 ? 8.031 22.297 0.837 1 90.44 100 GLY A O 1
ATOM 753 N N . LEU A 1 101 ? 6.348 23.281 1.851 1 92.94 101 LEU A N 1
ATOM 754 C CA . LEU A 1 101 ? 6.25 22.312 2.932 1 92.94 101 LEU A CA 1
ATOM 755 C C . LEU A 1 101 ? 5.922 20.922 2.387 1 92.94 101 LEU A C 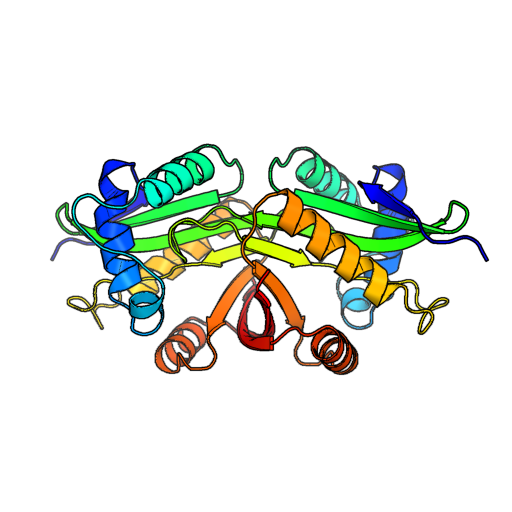1
ATOM 757 O O . LEU A 1 101 ? 6.457 19.922 2.865 1 92.94 101 LEU A O 1
ATOM 761 N N . GLY A 1 102 ? 5.059 20.891 1.399 1 94.38 102 GLY A N 1
ATOM 762 C CA . GLY A 1 102 ? 4.742 19.609 0.776 1 94.38 102 GLY A CA 1
ATOM 763 C C . GLY A 1 102 ? 5.957 18.906 0.207 1 94.38 102 GLY A C 1
ATOM 764 O O . GLY A 1 102 ? 6.168 17.719 0.455 1 94.38 102 GLY A O 1
ATOM 765 N N . GLY A 1 103 ? 6.719 19.672 -0.532 1 95.75 103 GLY A N 1
ATOM 766 C CA . GLY A 1 103 ? 7.945 19.125 -1.097 1 95.75 103 GLY A CA 1
ATOM 767 C C . GLY A 1 103 ? 8.922 18.641 -0.044 1 95.75 103 GLY A C 1
ATOM 768 O O . GLY A 1 103 ? 9.523 17.578 -0.201 1 95.75 103 GLY A O 1
ATOM 769 N N . GLN A 1 104 ? 9.078 19.359 0.992 1 96.19 104 GLN A N 1
ATOM 770 C CA . GLN A 1 104 ? 9.961 18.969 2.086 1 96.19 104 GLN A CA 1
ATOM 771 C C . GLN A 1 104 ? 9.484 17.688 2.762 1 96.19 104 GLN A C 1
ATOM 773 O O . GLN A 1 104 ? 10.289 16.828 3.127 1 96.19 104 GLN A O 1
ATOM 778 N N . LEU A 1 105 ? 8.219 17.625 2.945 1 96.12 105 LEU A N 1
ATOM 779 C CA . LEU A 1 105 ? 7.617 16.438 3.543 1 96.12 105 LEU A CA 1
ATOM 780 C C . LEU A 1 105 ? 7.906 15.195 2.703 1 96.12 105 LEU A C 1
ATOM 782 O O . LEU A 1 105 ? 8.32 14.164 3.234 1 96.12 105 LEU A O 1
ATOM 786 N N . ILE A 1 106 ? 7.727 15.266 1.403 1 97.75 106 ILE A N 1
ATOM 787 C CA . ILE A 1 106 ? 7.957 14.141 0.506 1 97.75 106 ILE A CA 1
ATOM 788 C C . ILE A 1 106 ? 9.445 13.812 0.466 1 97.75 106 ILE A C 1
ATOM 790 O O . ILE A 1 106 ? 9.836 12.641 0.482 1 97.75 106 ILE A O 1
ATOM 794 N N . GLU A 1 107 ? 10.266 14.781 0.395 1 97.44 107 GLU A N 1
ATOM 795 C CA . GLU A 1 107 ? 11.711 14.547 0.408 1 97.44 107 GLU A CA 1
ATOM 796 C C . GLU A 1 107 ? 12.133 13.797 1.669 1 97.44 107 GLU A C 1
ATOM 798 O O . GLU A 1 107 ? 12.961 12.891 1.607 1 97.44 107 GLU A O 1
ATOM 803 N N . TRP A 1 108 ? 11.656 14.242 2.736 1 97.38 108 TRP A N 1
ATOM 804 C CA . TRP A 1 108 ? 11.922 13.539 3.986 1 97.38 108 TRP A CA 1
ATOM 805 C C . TRP A 1 108 ? 11.508 12.078 3.885 1 97.38 108 TRP A C 1
ATOM 807 O O . TRP A 1 108 ? 12.258 11.188 4.293 1 97.38 108 TRP A O 1
ATOM 817 N N . ALA A 1 109 ? 10.297 11.812 3.396 1 98.25 109 ALA A N 1
ATOM 818 C CA . ALA A 1 109 ? 9.773 10.461 3.242 1 98.25 109 ALA A CA 1
ATOM 819 C C . ALA A 1 109 ? 10.68 9.625 2.336 1 98.25 109 ALA A C 1
ATOM 821 O O . ALA A 1 109 ? 10.945 8.453 2.619 1 98.25 109 ALA A O 1
ATOM 822 N N . LEU A 1 110 ? 11.125 10.219 1.22 1 98.56 110 LEU A N 1
ATOM 823 C CA . LEU A 1 110 ? 12.016 9.523 0.3 1 98.56 110 LEU A CA 1
ATOM 824 C C . LEU A 1 110 ? 13.328 9.148 0.987 1 98.56 110 LEU A C 1
ATOM 826 O O . LEU A 1 110 ? 13.828 8.031 0.814 1 98.56 110 LEU A O 1
ATOM 830 N N . ASN A 1 111 ? 13.836 10.031 1.753 1 98.31 111 ASN A N 1
ATOM 831 C CA . ASN A 1 111 ? 15.062 9.75 2.498 1 98.31 111 ASN A CA 1
ATOM 832 C C . ASN A 1 111 ? 14.852 8.641 3.521 1 98.31 111 ASN A C 1
ATOM 834 O O . ASN A 1 111 ? 15.719 7.781 3.699 1 98.31 111 ASN A O 1
ATOM 838 N N . ALA A 1 112 ? 13.758 8.672 4.211 1 97.81 112 ALA A N 1
ATOM 839 C CA . ALA A 1 112 ? 13.43 7.617 5.164 1 97.81 112 ALA A CA 1
ATOM 840 C C . ALA A 1 112 ? 13.336 6.262 4.469 1 97.81 112 ALA A C 1
ATOM 842 O O . ALA A 1 112 ? 13.789 5.25 5 1 97.81 112 ALA A O 1
ATOM 843 N N . ALA A 1 113 ? 12.695 6.23 3.328 1 98.44 113 ALA A N 1
ATOM 844 C CA . ALA A 1 113 ? 12.578 5 2.547 1 98.44 113 ALA A CA 1
ATOM 845 C C . ALA A 1 113 ? 13.953 4.473 2.15 1 98.44 113 ALA A C 1
ATOM 847 O O . ALA A 1 113 ? 14.227 3.275 2.268 1 98.44 113 ALA A O 1
ATOM 848 N N . ARG A 1 114 ? 14.836 5.371 1.695 1 98.25 114 ARG A N 1
ATOM 849 C CA . ARG A 1 114 ? 16.203 4.992 1.353 1 98.25 114 ARG A CA 1
ATOM 850 C C . ARG A 1 114 ? 16.922 4.395 2.557 1 98.25 114 ARG A C 1
ATOM 852 O O . ARG A 1 114 ? 17.609 3.373 2.434 1 98.25 114 ARG A O 1
ATOM 859 N N . ALA A 1 115 ? 16.75 5.043 3.65 1 97.44 115 ALA A N 1
ATOM 860 C CA . ALA A 1 115 ? 17.438 4.609 4.871 1 97.44 115 ALA A CA 1
ATOM 861 C C . ALA A 1 115 ? 17 3.205 5.273 1 97.44 115 ALA A C 1
ATOM 863 O O . ALA A 1 115 ? 17.766 2.453 5.871 1 97.44 115 ALA A O 1
ATOM 864 N N . ARG A 1 116 ? 15.781 2.838 4.91 1 95.88 116 ARG A N 1
ATOM 865 C CA . ARG A 1 116 ? 15.25 1.523 5.254 1 95.88 116 ARG A CA 1
ATOM 866 C C . ARG A 1 116 ? 15.547 0.51 4.152 1 95.88 116 ARG A C 1
ATOM 868 O O . ARG A 1 116 ? 15.141 -0.65 4.242 1 95.88 116 ARG A O 1
ATOM 875 N N . GLY A 1 117 ? 16.172 0.99 3.074 1 96.69 117 GLY A N 1
ATOM 876 C CA . GLY A 1 117 ? 16.609 0.084 2.027 1 96.69 117 GLY A CA 1
ATOM 877 C C . GLY A 1 117 ? 15.555 -0.172 0.97 1 96.69 117 GLY A C 1
ATOM 878 O O . GLY A 1 117 ? 15.664 -1.125 0.195 1 96.69 117 GLY A O 1
ATOM 879 N N . CYS A 1 118 ? 14.5 0.586 0.974 1 98.44 118 CYS A N 1
ATOM 880 C CA . CYS A 1 118 ? 13.5 0.447 -0.079 1 98.44 118 CYS A CA 1
ATOM 881 C C . CYS A 1 118 ? 14.086 0.814 -1.438 1 98.44 118 CYS A C 1
ATOM 883 O O . CYS A 1 118 ? 14.984 1.658 -1.526 1 98.44 118 CYS A O 1
ATOM 885 N N . GLN A 1 119 ? 13.547 0.202 -2.469 1 98.12 119 GLN A N 1
ATOM 886 C CA . GLN A 1 119 ? 14.047 0.471 -3.811 1 98.12 119 GLN A CA 1
ATOM 887 C C . GLN A 1 119 ? 13.125 1.417 -4.57 1 98.12 119 GLN A C 1
ATOM 889 O O . GLN A 1 119 ? 13.5 1.953 -5.613 1 98.12 119 GLN A O 1
ATOM 894 N N . ALA A 1 120 ? 11.922 1.578 -4.074 1 98.38 120 ALA A N 1
ATOM 895 C CA . ALA A 1 120 ? 10.953 2.484 -4.691 1 98.38 120 ALA A CA 1
ATOM 896 C C . ALA A 1 120 ? 9.953 3 -3.66 1 98.38 120 ALA A C 1
ATOM 898 O O . ALA A 1 120 ? 9.805 2.416 -2.584 1 98.38 120 ALA A O 1
ATOM 899 N N . VAL A 1 121 ? 9.383 4.102 -3.965 1 98.75 121 VAL A N 1
ATOM 900 C CA . VAL A 1 121 ? 8.258 4.668 -3.227 1 98.75 121 VAL A CA 1
ATOM 901 C C . VAL A 1 121 ? 7.051 4.816 -4.152 1 98.75 121 VAL A C 1
ATOM 903 O O . VAL A 1 121 ? 7.191 5.238 -5.301 1 98.75 121 VAL A O 1
ATOM 906 N N . GLU A 1 122 ? 5.941 4.422 -3.652 1 98.56 122 GLU A N 1
ATOM 907 C CA . GLU A 1 122 ? 4.703 4.516 -4.422 1 98.56 122 GLU A CA 1
ATOM 908 C C . GLU A 1 122 ? 3.637 5.297 -3.66 1 98.56 122 GLU A C 1
ATOM 910 O O . GLU A 1 122 ? 3.732 5.461 -2.441 1 98.56 122 GLU A O 1
ATOM 915 N N . LEU A 1 123 ? 2.664 5.824 -4.328 1 98.06 123 LEU A N 1
ATOM 916 C CA . LEU A 1 123 ? 1.474 6.402 -3.713 1 98.06 123 LEU A CA 1
ATOM 917 C C . LEU A 1 123 ? 0.296 6.383 -4.68 1 98.06 123 LEU A C 1
ATOM 919 O O . LEU A 1 123 ? 0.486 6.258 -5.895 1 98.06 123 LEU A O 1
ATOM 923 N N . PHE A 1 124 ? -0.968 6.438 -3.996 1 95.62 124 PHE A N 1
ATOM 924 C CA . PHE A 1 124 ? -2.254 6.535 -4.676 1 95.62 124 PHE A CA 1
ATOM 925 C C . PHE A 1 124 ? -2.908 7.883 -4.41 1 95.62 124 PHE A C 1
ATOM 927 O O . PHE A 1 124 ? -2.996 8.32 -3.262 1 95.62 124 PHE A O 1
ATOM 934 N N . THR A 1 125 ? -3.283 8.531 -5.477 1 96.19 125 THR A N 1
ATOM 935 C CA . THR A 1 125 ? -4.062 9.75 -5.309 1 96.19 125 THR A CA 1
ATOM 936 C C . THR A 1 125 ? -5.293 9.742 -6.207 1 96.19 125 THR A C 1
ATOM 938 O O . THR A 1 125 ? -5.238 9.25 -7.336 1 96.19 125 THR A O 1
ATOM 941 N N . HIS A 1 126 ? -6.422 10.18 -5.648 1 95.75 126 HIS A N 1
ATOM 942 C CA . HIS A 1 126 ? -7.66 10.188 -6.414 1 95.75 126 HIS A CA 1
ATOM 943 C C . HIS A 1 126 ? -7.496 10.953 -7.723 1 95.75 126 HIS A C 1
ATOM 945 O O . HIS A 1 126 ? -6.82 11.984 -7.762 1 95.75 126 HIS A O 1
ATOM 951 N N . LYS A 1 127 ? -8.195 10.516 -8.766 1 96.31 127 LYS A N 1
ATOM 952 C CA . LYS A 1 127 ? -8.039 11.055 -10.117 1 96.31 127 LYS A CA 1
ATOM 953 C C . LYS A 1 127 ? -8.477 12.516 -10.18 1 96.31 127 LYS A C 1
ATOM 955 O O . LYS A 1 127 ? -8.047 13.258 -11.062 1 96.31 127 LYS A O 1
ATOM 960 N N . THR A 1 128 ? -9.281 12.961 -9.266 1 94.38 128 THR A N 1
ATOM 961 C CA . THR A 1 128 ? -9.82 14.312 -9.312 1 94.38 128 THR A CA 1
ATOM 962 C C . THR A 1 128 ? -8.859 15.297 -8.656 1 94.38 128 THR A C 1
ATOM 964 O O . THR A 1 128 ? -9.07 16.516 -8.703 1 94.38 128 THR A O 1
ATOM 967 N N . ARG A 1 129 ? -7.773 14.797 -8.062 1 94.25 129 ARG A N 1
ATOM 968 C CA . ARG A 1 129 ? -6.836 15.664 -7.359 1 94.25 129 ARG A CA 1
ATOM 969 C C . ARG A 1 129 ? -5.773 16.203 -8.312 1 94.25 129 ARG A C 1
ATOM 971 O O . ARG A 1 129 ? -4.59 15.914 -8.164 1 94.25 129 ARG A O 1
ATOM 978 N N . THR A 1 130 ? -6.18 17.172 -9.141 1 94.56 130 THR A N 1
ATOM 979 C CA . THR A 1 130 ? -5.324 17.641 -10.219 1 94.56 130 THR A CA 1
ATOM 980 C C . THR A 1 130 ? -4.109 18.375 -9.664 1 94.56 130 THR A C 1
ATOM 982 O O . THR A 1 130 ? -3.01 18.281 -10.211 1 94.56 130 THR A O 1
ATOM 985 N N . ASP A 1 131 ? -4.328 19.109 -8.594 1 92.44 131 ASP A N 1
ATOM 986 C CA . ASP A 1 131 ? -3.207 19.812 -7.98 1 92.44 131 ASP A CA 1
ATOM 987 C C . ASP A 1 131 ? -2.17 18.828 -7.438 1 92.44 131 ASP A C 1
ATOM 989 O O . ASP A 1 131 ? -0.966 19.062 -7.547 1 92.44 131 ASP A O 1
ATOM 993 N N . ALA A 1 132 ? -2.635 17.75 -6.816 1 94.31 132 ALA A N 1
ATOM 994 C CA . ALA A 1 132 ? -1.726 16.719 -6.324 1 94.31 132 ALA A CA 1
ATOM 995 C C . ALA A 1 132 ? -0.932 16.094 -7.473 1 94.31 132 ALA A C 1
ATOM 997 O O . ALA A 1 132 ? 0.262 15.812 -7.332 1 94.31 132 ALA A O 1
ATOM 998 N N . HIS A 1 133 ? -1.604 15.93 -8.625 1 97.38 133 HIS A N 1
ATOM 999 C CA . HIS A 1 133 ? -0.927 15.367 -9.789 1 97.38 133 HIS A CA 1
ATOM 1000 C C . HIS A 1 133 ? 0.248 16.234 -10.219 1 97.38 133 HIS A C 1
ATOM 1002 O O . HIS A 1 133 ? 1.368 15.742 -10.375 1 97.38 133 HIS A O 1
ATOM 1008 N N . ARG A 1 134 ? -0.003 17.469 -10.344 1 96.12 134 ARG A N 1
ATOM 1009 C CA . ARG A 1 134 ? 1.055 18.406 -10.711 1 96.12 134 ARG A CA 1
ATOM 1010 C C . ARG A 1 134 ? 2.18 18.391 -9.688 1 96.12 134 ARG A C 1
ATOM 1012 O O . ARG A 1 134 ? 3.357 18.469 -10.047 1 96.12 134 ARG A O 1
ATOM 1019 N N . PHE A 1 135 ? 1.76 18.359 -8.469 1 95.94 135 PHE A N 1
ATOM 1020 C CA . PHE A 1 135 ? 2.695 18.359 -7.348 1 95.94 135 PHE A CA 1
ATOM 1021 C C . PHE A 1 135 ? 3.648 17.172 -7.441 1 95.94 135 PHE A C 1
ATOM 1023 O O . PHE A 1 135 ? 4.867 17.344 -7.418 1 95.94 135 PHE A O 1
ATOM 1030 N N . TYR A 1 136 ? 3.164 15.922 -7.637 1 97.88 136 TYR A N 1
ATOM 1031 C CA . TYR A 1 136 ? 3.996 14.719 -7.672 1 97.88 136 TYR A CA 1
ATOM 1032 C C . TYR A 1 136 ? 4.805 14.656 -8.961 1 97.88 136 TYR A C 1
ATOM 1034 O O . TYR A 1 136 ? 5.949 14.195 -8.969 1 97.88 136 TYR A O 1
ATOM 1042 N N . ASP A 1 137 ? 4.215 15.156 -10.055 1 97.88 137 ASP A N 1
ATOM 1043 C CA . ASP A 1 137 ? 4.965 15.258 -11.305 1 97.88 137 ASP A CA 1
ATOM 1044 C C . ASP A 1 137 ? 6.223 16.094 -11.125 1 97.88 137 ASP A C 1
ATOM 1046 O O . ASP A 1 137 ? 7.309 15.703 -11.555 1 97.88 137 ASP A O 1
ATOM 1050 N N . ARG A 1 138 ? 6.066 17.203 -10.5 1 96.75 138 ARG A N 1
ATOM 1051 C CA . ARG A 1 138 ? 7.168 18.141 -10.312 1 96.75 138 ARG A CA 1
ATOM 1052 C C . ARG A 1 138 ? 8.25 17.531 -9.414 1 96.75 138 ARG A C 1
ATOM 1054 O O . ARG A 1 138 ? 9.422 17.891 -9.531 1 96.75 138 ARG A O 1
ATOM 1061 N N . LEU A 1 139 ? 7.887 16.672 -8.516 1 97.31 139 LEU A N 1
ATOM 1062 C CA . LEU A 1 139 ? 8.828 16.062 -7.578 1 97.31 139 LEU A CA 1
ATOM 1063 C C . LEU A 1 139 ? 9.562 14.898 -8.227 1 97.31 139 LEU A C 1
ATOM 1065 O O . LEU A 1 139 ? 10.445 14.305 -7.605 1 97.31 139 LEU A O 1
ATOM 1069 N N . GLY A 1 140 ? 9.133 14.5 -9.461 1 98.12 140 GLY A N 1
ATOM 1070 C CA . GLY A 1 140 ? 9.883 13.484 -10.195 1 98.12 140 GLY A CA 1
ATOM 1071 C C . GLY A 1 140 ? 9.227 12.117 -10.148 1 98.12 140 GLY A C 1
ATOM 1072 O O . GLY A 1 140 ? 9.789 11.141 -10.648 1 98.12 140 GLY A O 1
ATOM 1073 N N . PHE A 1 141 ? 8.023 12.039 -9.562 1 98.69 141 PHE A N 1
ATOM 1074 C CA . PHE A 1 141 ? 7.289 10.781 -9.625 1 98.69 141 PHE A CA 1
ATOM 1075 C C . PHE A 1 141 ? 6.789 10.516 -11.039 1 98.69 141 PHE A C 1
ATOM 1077 O O . PHE A 1 141 ? 6.457 11.453 -11.773 1 98.69 141 PHE A O 1
ATOM 1084 N N . GLU A 1 142 ? 6.727 9.25 -11.336 1 98.44 142 GLU A N 1
ATOM 1085 C CA . GLU A 1 142 ? 6.141 8.844 -12.609 1 98.44 142 GLU A CA 1
ATOM 1086 C C . GLU A 1 142 ? 4.723 8.312 -12.422 1 98.44 142 GLU A C 1
ATOM 1088 O O . GLU A 1 142 ? 4.484 7.434 -11.594 1 98.44 142 GLU A O 1
ATOM 1093 N N . GLN A 1 143 ? 3.863 8.875 -13.172 1 97.69 143 GLN A N 1
ATOM 1094 C CA . GLN A 1 143 ? 2.496 8.367 -13.172 1 97.69 143 GLN A CA 1
ATOM 1095 C C . GLN A 1 143 ? 2.385 7.082 -13.992 1 97.69 143 GLN A C 1
ATOM 1097 O O . GLN A 1 143 ? 1.736 7.059 -15.039 1 97.69 143 GLN A O 1
ATOM 1102 N N . SER A 1 144 ? 2.842 6.008 -13.453 1 97.31 144 SER A N 1
ATOM 1103 C CA . SER A 1 144 ? 3.078 4.801 -14.242 1 97.31 144 SER A CA 1
ATOM 1104 C C . SER A 1 144 ? 1.972 3.773 -14.023 1 97.31 144 SER A C 1
ATOM 1106 O O . SER A 1 144 ? 1.866 2.801 -14.773 1 97.31 144 SER A O 1
ATOM 1108 N N . HIS A 1 145 ? 1.142 3.986 -13.062 1 97.69 145 HIS A N 1
ATOM 1109 C CA . HIS A 1 145 ? 0.172 2.961 -12.695 1 97.69 145 HIS A CA 1
ATOM 1110 C C . HIS A 1 145 ? -1.238 3.537 -12.617 1 97.69 145 HIS A C 1
ATOM 1112 O O . HIS A 1 145 ? -1.413 4.758 -12.555 1 97.69 145 HIS A O 1
ATOM 1118 N N . VAL A 1 146 ? -2.156 2.654 -12.711 1 97.5 146 VAL A N 1
ATOM 1119 C CA . VAL A 1 146 ? -3.541 2.943 -12.359 1 97.5 146 VAL A CA 1
ATOM 1120 C C . VAL A 1 146 ? -3.861 2.352 -10.984 1 97.5 146 VAL A C 1
ATOM 1122 O O . VAL A 1 146 ? -3.334 1.299 -10.617 1 97.5 146 VAL A O 1
ATOM 1125 N N . GLY A 1 147 ? -4.664 3.123 -10.297 1 97.81 147 GLY A N 1
ATOM 1126 C CA . GLY A 1 147 ? -5.059 2.68 -8.969 1 97.81 147 GLY A CA 1
ATOM 1127 C C . GLY A 1 147 ? -6.504 2.232 -8.891 1 97.81 147 GLY A C 1
ATOM 1128 O O . GLY A 1 147 ? -7.402 2.939 -9.352 1 97.81 147 GLY A O 1
ATOM 1129 N N . TYR A 1 148 ? -6.758 1.038 -8.398 1 98.56 148 TYR A N 1
ATOM 1130 C CA . TYR A 1 148 ? -8.078 0.435 -8.273 1 98.56 148 TYR A CA 1
ATOM 1131 C C . TYR A 1 148 ? -8.484 0.316 -6.809 1 98.56 148 TYR A C 1
ATOM 1133 O O . TYR A 1 148 ? -7.648 0.031 -5.945 1 98.56 148 TYR A O 1
ATOM 1141 N N . ARG A 1 149 ? -9.719 0.535 -6.574 1 98.12 149 ARG A N 1
ATOM 1142 C CA . ARG A 1 149 ? -10.273 0.419 -5.23 1 98.12 149 ARG A CA 1
ATOM 1143 C C . ARG A 1 149 ? -11.633 -0.277 -5.25 1 98.12 149 ARG A C 1
ATOM 1145 O O . ARG A 1 149 ? -12.398 -0.116 -6.199 1 98.12 149 ARG A O 1
ATOM 1152 N N . ILE A 1 150 ? -11.875 -1.087 -4.223 1 98.5 150 ILE A N 1
ATOM 1153 C CA . ILE A 1 150 ? -13.203 -1.648 -4 1 98.5 150 ILE A CA 1
ATOM 1154 C C . ILE A 1 150 ? -13.586 -1.513 -2.527 1 98.5 150 ILE A C 1
ATOM 1156 O O . ILE A 1 150 ? -12.773 -1.797 -1.644 1 98.5 150 ILE A O 1
ATOM 1160 N N . LYS A 1 151 ? -14.773 -0.959 -2.256 1 97.62 151 LYS A N 1
ATOM 1161 C CA . LYS A 1 151 ? -15.289 -0.891 -0.891 1 97.62 151 LYS A CA 1
ATOM 1162 C C . LYS A 1 151 ? -15.828 -2.244 -0.438 1 97.62 151 LYS A C 1
ATOM 1164 O O . LYS A 1 151 ? -16.438 -2.967 -1.225 1 97.62 151 LYS A O 1
ATOM 1169 N N . LEU A 1 152 ? -15.562 -2.527 0.774 1 97.69 152 LEU A N 1
ATOM 1170 C CA . LEU A 1 152 ? -16 -3.814 1.301 1 97.69 152 LEU A CA 1
ATOM 1171 C C . LEU A 1 152 ? -17.297 -3.664 2.088 1 97.69 152 LEU A C 1
ATOM 1173 O O . LEU A 1 152 ? -17.578 -2.594 2.635 1 97.69 152 LEU A O 1
ATOM 1177 N N . MET B 1 1 ? -12.398 -32 -11.898 1 59.97 1 MET B N 1
ATOM 1178 C CA . MET B 1 1 ? -11.156 -31.266 -11.664 1 59.97 1 MET B CA 1
ATOM 1179 C C . MET B 1 1 ? -11.164 -30.609 -10.289 1 59.97 1 MET B C 1
ATOM 1181 O O . MET B 1 1 ? -12.195 -30.109 -9.844 1 59.97 1 MET B O 1
ATOM 1185 N N . SER B 1 2 ? -10.039 -30.875 -9.469 1 82.81 2 SER B N 1
ATOM 1186 C CA . SER B 1 2 ? -10.047 -30.453 -8.07 1 82.81 2 SER B CA 1
ATOM 1187 C C . SER B 1 2 ? -10.016 -28.938 -7.953 1 82.81 2 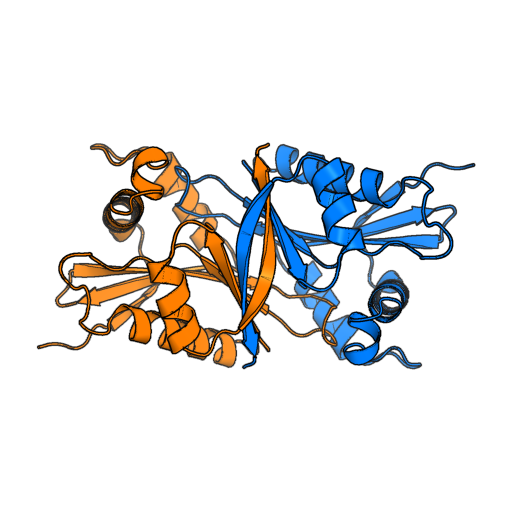SER B C 1
ATOM 1189 O O . SER B 1 2 ? -9.57 -28.25 -8.867 1 82.81 2 SER B O 1
ATOM 1191 N N . ALA B 1 3 ? -10.781 -28.453 -7.035 1 89 3 ALA B N 1
ATOM 1192 C CA . ALA B 1 3 ? -10.836 -27.016 -6.789 1 89 3 ALA B CA 1
ATOM 1193 C C . ALA B 1 3 ? -9.531 -26.516 -6.156 1 89 3 ALA B C 1
ATOM 1195 O O . ALA B 1 3 ? -8.906 -27.234 -5.367 1 89 3 ALA B O 1
ATOM 1196 N N . PRO B 1 4 ? -9.039 -25.328 -6.551 1 94.31 4 PRO B N 1
ATOM 1197 C CA . PRO B 1 4 ? -7.828 -24.797 -5.918 1 94.31 4 PRO B CA 1
ATOM 1198 C C . PRO B 1 4 ? -8.016 -24.516 -4.43 1 94.31 4 PRO B C 1
ATOM 1200 O O . PRO B 1 4 ? -9.133 -24.25 -3.98 1 94.31 4 PRO B O 1
ATOM 1203 N N . THR B 1 5 ? -6.992 -24.703 -3.689 1 96.75 5 THR B N 1
ATOM 1204 C CA . THR B 1 5 ? -6.953 -24.297 -2.287 1 96.75 5 THR B CA 1
ATOM 1205 C C . THR B 1 5 ? -6.051 -23.078 -2.094 1 96.75 5 THR B C 1
ATOM 1207 O O . THR B 1 5 ? -5.062 -22.922 -2.814 1 96.75 5 THR B O 1
ATOM 1210 N N . PHE B 1 6 ? -6.371 -22.234 -1.143 1 97.62 6 PHE B N 1
ATOM 1211 C CA . PHE B 1 6 ? -5.617 -21.016 -0.845 1 97.62 6 PHE B CA 1
ATOM 1212 C C . PHE B 1 6 ? -4.977 -21.109 0.534 1 97.62 6 PHE B C 1
ATOM 1214 O O . PHE B 1 6 ? -5.648 -21.422 1.52 1 97.62 6 PHE B O 1
ATOM 1221 N N . ARG B 1 7 ? -3.709 -20.844 0.623 1 97.75 7 ARG B N 1
ATOM 1222 C CA . ARG B 1 7 ? -2.986 -20.953 1.887 1 97.75 7 ARG B CA 1
ATOM 1223 C C . ARG B 1 7 ? -1.813 -19.984 1.931 1 97.75 7 ARG B C 1
ATOM 1225 O O . ARG B 1 7 ? -1.335 -19.531 0.888 1 97.75 7 ARG B O 1
ATOM 1232 N N . PRO B 1 8 ? -1.32 -19.641 3.148 1 97.94 8 PRO B N 1
ATOM 1233 C CA . PRO B 1 8 ? -0.061 -18.891 3.213 1 97.94 8 PRO B CA 1
ATOM 1234 C C . PRO B 1 8 ? 1.091 -19.609 2.521 1 97.94 8 PRO B C 1
ATOM 1236 O O . PRO B 1 8 ? 1.175 -20.844 2.578 1 97.94 8 PRO B O 1
ATOM 1239 N N . ALA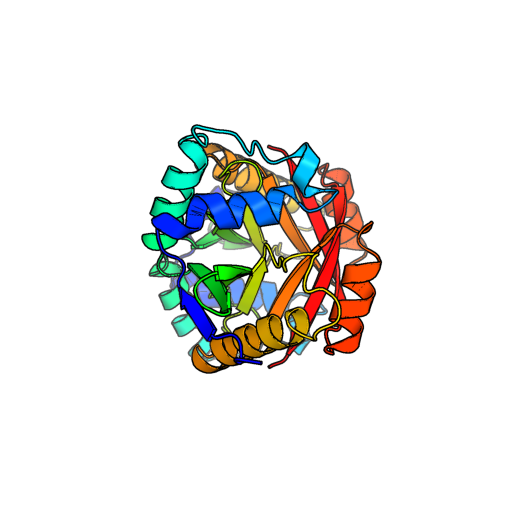 B 1 9 ? 1.896 -18.875 1.875 1 98.75 9 ALA B N 1
ATOM 1240 C CA . ALA B 1 9 ? 3.078 -19.438 1.224 1 98.75 9 ALA B CA 1
ATOM 1241 C C . ALA B 1 9 ? 4.062 -19.984 2.252 1 98.75 9 ALA B C 1
ATOM 1243 O O . ALA B 1 9 ? 4.078 -19.547 3.402 1 98.75 9 ALA B O 1
ATOM 1244 N N . ARG B 1 10 ? 4.816 -20.969 1.806 1 98.5 10 ARG B N 1
ATOM 1245 C CA . ARG B 1 10 ? 5.941 -21.516 2.557 1 98.5 10 ARG B CA 1
ATOM 1246 C C . ARG B 1 10 ? 7.262 -21.234 1.842 1 98.5 10 ARG B C 1
ATOM 1248 O O . ARG B 1 10 ? 7.273 -20.891 0.661 1 98.5 10 ARG B O 1
ATOM 1255 N N . ARG B 1 11 ? 8.281 -21.375 2.654 1 98.25 11 ARG B N 1
ATOM 1256 C CA . ARG B 1 11 ? 9.602 -21.094 2.09 1 98.25 11 ARG B CA 1
ATOM 1257 C C . ARG B 1 11 ? 9.844 -21.922 0.836 1 98.25 11 ARG B C 1
ATOM 1259 O O . ARG B 1 11 ? 10.469 -21.453 -0.118 1 98.25 11 ARG B O 1
ATOM 1266 N N . GLU B 1 12 ? 9.383 -23.125 0.795 1 98.19 12 GLU B N 1
ATOM 1267 C CA . GLU B 1 12 ? 9.578 -24.031 -0.333 1 98.19 12 GLU B CA 1
ATOM 1268 C C . GLU B 1 12 ? 8.812 -23.547 -1.565 1 98.19 12 GLU B C 1
ATOM 1270 O O . GLU B 1 12 ? 9.062 -24.031 -2.676 1 98.19 12 GLU B O 1
ATOM 1275 N N . ASP B 1 13 ? 7.84 -22.641 -1.405 1 98.69 13 ASP B N 1
ATOM 1276 C CA . ASP B 1 13 ? 7.035 -22.141 -2.514 1 98.69 13 ASP B CA 1
ATOM 1277 C C . ASP B 1 13 ? 7.742 -20.984 -3.227 1 98.69 13 ASP B C 1
ATOM 1279 O O . ASP B 1 13 ? 7.344 -20.594 -4.32 1 98.69 13 ASP B O 1
ATOM 1283 N N . VAL B 1 14 ? 8.844 -20.453 -2.639 1 98.81 14 VAL B N 1
ATOM 1284 C CA . VAL B 1 14 ? 9.43 -19.188 -3.064 1 98.81 14 VAL B CA 1
ATOM 1285 C C . VAL B 1 14 ? 9.883 -19.297 -4.523 1 98.81 14 VAL B C 1
ATOM 1287 O O . VAL B 1 14 ? 9.562 -18.422 -5.34 1 98.81 14 VAL B O 1
ATOM 1290 N N . ALA B 1 15 ? 10.539 -20.328 -4.871 1 98.5 15 ALA B N 1
ATOM 1291 C CA . ALA B 1 15 ? 11.039 -20.469 -6.234 1 98.5 15 ALA B CA 1
ATOM 1292 C C . ALA B 1 15 ? 9.891 -20.484 -7.242 1 98.5 15 ALA B C 1
ATOM 1294 O O . ALA B 1 15 ? 9.969 -19.828 -8.281 1 98.5 15 ALA B O 1
ATOM 1295 N N . ARG B 1 16 ? 8.867 -21.25 -6.938 1 98.12 16 ARG B N 1
ATOM 1296 C CA . ARG B 1 16 ? 7.715 -21.328 -7.832 1 98.12 16 ARG B CA 1
ATOM 1297 C C . ARG B 1 16 ? 7.008 -19.984 -7.938 1 98.12 16 ARG B C 1
ATOM 1299 O O . ARG B 1 16 ? 6.531 -19.609 -9.016 1 98.12 16 ARG B O 1
ATOM 1306 N N . ILE B 1 17 ? 6.883 -19.219 -6.891 1 98.56 17 ILE B N 1
ATOM 1307 C CA . ILE B 1 17 ? 6.27 -17.906 -6.906 1 98.56 17 ILE B CA 1
ATOM 1308 C C . ILE B 1 17 ? 7.098 -16.969 -7.785 1 98.56 17 ILE B C 1
ATOM 1310 O O . ILE B 1 17 ? 6.547 -16.219 -8.609 1 98.56 17 ILE B O 1
ATOM 1314 N N . VAL B 1 18 ? 8.445 -17.016 -7.613 1 98.5 18 VAL B N 1
ATOM 1315 C CA . VAL B 1 18 ? 9.312 -16.172 -8.422 1 98.5 18 VAL B CA 1
ATOM 1316 C C . VAL B 1 18 ? 9.156 -16.547 -9.898 1 98.5 18 VAL B C 1
ATOM 1318 O O . VAL B 1 18 ? 9.172 -15.664 -10.766 1 98.5 18 VAL B O 1
ATOM 1321 N N . GLU B 1 19 ? 9 -17.797 -10.18 1 97.94 19 GLU B N 1
ATOM 1322 C CA . GLU B 1 19 ? 8.727 -18.234 -11.547 1 97.94 19 GLU B CA 1
ATOM 1323 C C . GLU B 1 19 ? 7.461 -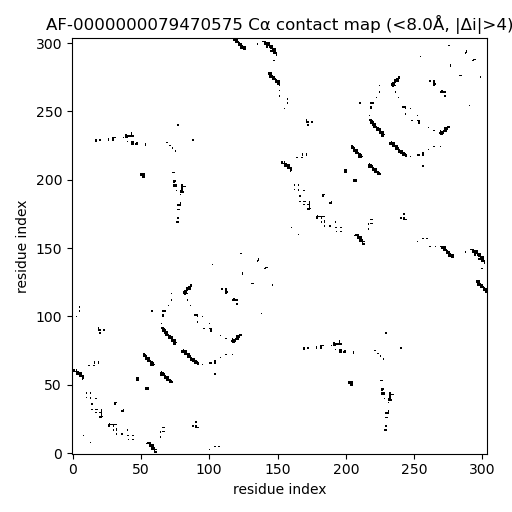17.594 -12.094 1 97.94 19 GLU B C 1
ATOM 1325 O O . GLU B 1 19 ? 7.43 -17.141 -13.242 1 97.94 19 GLU B O 1
ATOM 1330 N N . LEU B 1 20 ? 6.418 -17.609 -11.305 1 97 20 LEU B N 1
ATOM 1331 C CA . LEU B 1 20 ? 5.172 -16.969 -11.711 1 97 20 LEU B CA 1
ATOM 1332 C C . LEU B 1 20 ? 5.387 -15.477 -11.977 1 97 20 LEU B C 1
ATOM 1334 O O . LEU B 1 20 ? 4.883 -14.938 -12.961 1 97 20 LEU B O 1
ATOM 1338 N N . LEU B 1 21 ? 6.133 -14.805 -11.078 1 97.25 21 LEU B N 1
ATOM 1339 C CA . LEU B 1 21 ? 6.422 -13.383 -11.227 1 97.25 21 LEU B CA 1
ATOM 1340 C C . LEU B 1 21 ? 7.211 -13.125 -12.5 1 97.25 21 LEU B C 1
ATOM 1342 O O . LEU B 1 21 ? 6.918 -12.172 -13.234 1 97.25 21 LEU B O 1
ATOM 1346 N N . ALA B 1 22 ? 8.156 -13.961 -12.773 1 96.69 22 ALA B N 1
ATOM 1347 C CA . ALA B 1 22 ? 9.039 -13.812 -13.93 1 96.69 22 ALA B CA 1
ATOM 1348 C C . ALA B 1 22 ? 8.305 -14.148 -15.219 1 96.69 22 ALA B C 1
ATOM 1350 O O . ALA B 1 22 ? 8.742 -13.773 -16.312 1 96.69 22 ALA B O 1
ATOM 1351 N N . GLY B 1 23 ? 7.227 -14.898 -15.078 1 92.19 23 GLY B N 1
ATOM 1352 C CA . GLY B 1 23 ? 6.473 -15.336 -16.25 1 92.19 23 GLY B CA 1
ATOM 1353 C C . GLY B 1 23 ? 5.594 -14.25 -16.828 1 92.19 23 GLY B C 1
ATOM 1354 O O . GLY B 1 23 ? 5.035 -14.422 -17.922 1 92.19 23 GLY B O 1
ATOM 1355 N N . ASP B 1 24 ? 5.488 -13.172 -16.172 1 86.5 24 ASP B N 1
ATOM 1356 C CA . ASP B 1 24 ? 4.75 -11.992 -16.609 1 86.5 24 ASP B CA 1
ATOM 1357 C C . ASP B 1 24 ? 5.641 -11.062 -17.438 1 86.5 24 ASP B C 1
ATOM 1359 O O . ASP B 1 24 ? 6.82 -10.891 -17.125 1 86.5 24 ASP B O 1
ATOM 1363 N N . PRO B 1 25 ? 5.125 -10.477 -18.562 1 84.06 25 PRO B N 1
ATOM 1364 C CA . PRO B 1 25 ? 5.973 -9.633 -19.422 1 84.06 25 PRO B CA 1
ATOM 1365 C C . PRO B 1 25 ? 6.707 -8.547 -18.641 1 84.06 25 PRO B C 1
ATOM 1367 O O . PRO B 1 25 ? 7.887 -8.289 -18.875 1 84.06 25 PRO B O 1
ATOM 1370 N N . LEU B 1 26 ? 6.082 -7.824 -17.781 1 85.62 26 LEU B N 1
ATOM 1371 C CA . LEU B 1 26 ? 6.734 -6.781 -17 1 85.62 26 LEU B CA 1
ATOM 1372 C C . LEU B 1 26 ? 7.688 -7.391 -15.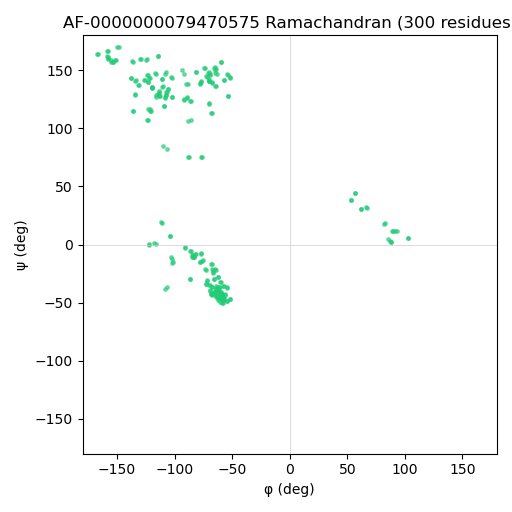977 1 85.62 26 LEU B C 1
ATOM 1374 O O . LEU B 1 26 ? 8.734 -6.809 -15.68 1 85.62 26 LEU B O 1
ATOM 1378 N N . GLY B 1 27 ? 7.305 -8.555 -15.43 1 89.44 27 GLY B N 1
ATOM 1379 C CA . GLY B 1 27 ? 8.133 -9.234 -14.445 1 89.44 27 GLY B CA 1
ATOM 1380 C C . GLY B 1 27 ? 9.375 -9.859 -15.039 1 89.44 27 GLY B C 1
ATOM 1381 O O . GLY B 1 27 ? 10.398 -10 -14.359 1 89.44 27 GLY B O 1
ATOM 1382 N N . ALA B 1 28 ? 9.289 -10.266 -16.281 1 87.44 28 ALA B N 1
ATOM 1383 C CA . ALA B 1 28 ? 10.406 -10.938 -16.953 1 87.44 28 ALA B CA 1
ATOM 1384 C C . ALA B 1 28 ? 11.648 -10.055 -16.953 1 87.44 28 ALA B C 1
ATOM 1386 O O . ALA B 1 28 ? 12.766 -10.539 -16.766 1 87.44 28 ALA B O 1
ATOM 1387 N N . GLY B 1 29 ? 11.461 -8.812 -17.078 1 87.44 29 GLY B N 1
ATOM 1388 C CA . GLY B 1 29 ? 12.594 -7.895 -17.125 1 87.44 29 GLY B CA 1
ATOM 1389 C C . GLY B 1 29 ? 13.086 -7.492 -15.742 1 87.44 29 GLY B C 1
ATOM 1390 O O . GLY B 1 29 ? 14.188 -6.961 -15.602 1 87.44 29 GLY B O 1
ATOM 1391 N N . ARG B 1 30 ? 12.406 -7.816 -14.734 1 91.94 30 ARG B N 1
ATOM 1392 C CA . ARG B 1 30 ? 12.695 -7.348 -13.383 1 91.94 30 ARG B CA 1
ATOM 1393 C C . ARG B 1 30 ? 13.258 -8.477 -12.523 1 91.94 30 ARG B C 1
ATOM 1395 O O . ARG B 1 30 ? 14.18 -8.266 -11.734 1 91.94 30 ARG B O 1
ATOM 1402 N N . GLU B 1 31 ? 12.695 -9.719 -12.727 1 97.38 31 GLU B N 1
ATOM 1403 C CA . GLU B 1 31 ? 13.016 -10.836 -11.844 1 97.38 31 GLU B CA 1
ATOM 1404 C C . GLU B 1 31 ? 14.195 -11.641 -12.375 1 97.38 31 GLU B C 1
ATOM 1406 O O . GLU B 1 31 ? 14.422 -11.688 -13.586 1 97.38 31 GLU B O 1
ATOM 1411 N N . ARG B 1 32 ? 15 -12.195 -11.562 1 96.31 32 ARG B N 1
ATOM 1412 C CA . ARG B 1 32 ? 16.078 -13.133 -11.883 1 96.31 32 ARG B CA 1
ATOM 1413 C C . ARG B 1 32 ? 15.703 -14.555 -11.469 1 96.31 32 ARG B C 1
ATOM 1415 O O . ARG B 1 32 ? 15.984 -14.977 -10.352 1 96.31 32 ARG B O 1
ATOM 1422 N N . PHE B 1 33 ? 14.984 -15.148 -12.312 1 96.56 33 PHE B N 1
ATOM 1423 C CA . PHE B 1 33 ? 14.656 -16.547 -12.062 1 96.56 33 PHE B CA 1
ATOM 1424 C C . PHE B 1 33 ? 15.758 -17.453 -12.594 1 96.56 33 PHE B C 1
ATOM 1426 O O . PHE B 1 33 ? 15.875 -17.656 -13.805 1 96.56 33 PHE B O 1
ATOM 1433 N N . GLU B 1 34 ? 16.547 -18.047 -11.703 1 96.56 34 GLU B N 1
ATOM 1434 C CA . GLU B 1 34 ? 17.703 -18.891 -12.031 1 96.56 34 GLU B CA 1
ATOM 1435 C C . GLU B 1 34 ? 17.922 -19.953 -10.969 1 96.56 34 GLU B C 1
ATOM 1437 O O . GLU B 1 34 ? 17.281 -19.938 -9.922 1 96.56 34 GLU B O 1
ATOM 1442 N N . ASP B 1 35 ? 18.812 -20.859 -11.32 1 95.44 35 ASP B N 1
ATOM 1443 C CA . ASP B 1 35 ? 19.172 -21.938 -10.414 1 95.44 35 ASP B CA 1
ATOM 1444 C C . ASP B 1 35 ? 20.672 -21.922 -10.102 1 95.44 35 ASP B C 1
ATOM 1446 O O . ASP B 1 35 ? 21.484 -22.172 -10.984 1 95.44 35 ASP B O 1
ATOM 1450 N N . PRO B 1 36 ? 21.109 -21.672 -8.805 1 96.94 36 PRO B N 1
ATOM 1451 C CA . PRO B 1 36 ? 20.219 -21.453 -7.676 1 96.94 36 PRO B CA 1
ATOM 1452 C C . PRO B 1 36 ? 19.531 -20.078 -7.711 1 96.94 36 PRO B C 1
ATOM 1454 O O . PRO B 1 36 ? 20.078 -19.141 -8.297 1 96.94 36 PRO B O 1
ATOM 1457 N N . LEU B 1 37 ? 18.312 -19.969 -7.117 1 98.06 37 LEU B N 1
ATOM 1458 C CA . LEU B 1 37 ? 17.609 -18.688 -6.988 1 98.06 37 LEU B CA 1
ATOM 1459 C C . LEU B 1 37 ? 18.375 -17.734 -6.082 1 98.06 37 LEU B C 1
ATOM 1461 O O . LEU B 1 37 ? 18.875 -18.141 -5.035 1 98.06 37 LEU B O 1
ATOM 1465 N N . PRO B 1 38 ? 18.484 -16.422 -6.488 1 98.19 38 PRO B N 1
ATOM 1466 C CA . PRO B 1 38 ? 19.172 -15.469 -5.625 1 98.19 38 PRO B CA 1
ATOM 1467 C C . PRO B 1 38 ? 18.641 -15.469 -4.195 1 98.19 38 PRO B C 1
ATOM 1469 O O . PRO B 1 38 ? 17.422 -15.555 -3.982 1 98.19 38 PRO B O 1
ATOM 1472 N N . ASP B 1 39 ? 19.484 -15.281 -3.234 1 98.44 39 ASP B N 1
ATOM 1473 C CA . ASP B 1 39 ? 19.141 -15.328 -1.814 1 98.44 39 ASP B CA 1
ATOM 1474 C C . ASP B 1 39 ? 18.234 -14.164 -1.431 1 98.44 39 ASP B C 1
ATOM 1476 O O . ASP B 1 39 ? 17.531 -14.234 -0.418 1 98.44 39 ASP B O 1
ATOM 1480 N N . SER B 1 40 ? 18.266 -13.148 -2.234 1 98.38 40 SER B N 1
ATOM 1481 C CA . SER B 1 40 ? 17.469 -11.961 -1.926 1 98.38 40 SER B CA 1
ATOM 1482 C C . SER B 1 40 ? 15.977 -12.305 -1.861 1 98.38 40 SER B C 1
ATOM 1484 O O . SER B 1 40 ? 15.234 -11.719 -1.068 1 98.38 40 SER B O 1
ATOM 1486 N N . TYR B 1 41 ? 15.562 -13.242 -2.646 1 98.75 41 TYR B N 1
ATOM 1487 C CA . TYR B 1 41 ? 14.164 -13.648 -2.619 1 98.75 41 TYR B CA 1
ATOM 1488 C C . TYR B 1 41 ? 13.82 -14.344 -1.307 1 98.75 41 TYR B C 1
ATOM 1490 O O . TYR B 1 41 ? 12.758 -14.102 -0.73 1 98.75 41 TYR B O 1
ATOM 1498 N N . TYR B 1 42 ? 14.656 -15.156 -0.892 1 98.81 42 TYR B N 1
ATOM 1499 C CA . TYR B 1 42 ? 14.414 -15.875 0.355 1 98.81 42 TYR B CA 1
ATOM 1500 C C . TYR B 1 42 ? 14.5 -14.93 1.55 1 98.81 42 TYR B C 1
ATOM 1502 O O . TYR B 1 42 ? 13.742 -15.07 2.51 1 98.81 42 TYR B O 1
ATOM 1510 N N . ALA B 1 43 ? 15.445 -14.016 1.518 1 98.75 43 ALA B N 1
ATOM 1511 C CA . ALA B 1 43 ? 15.508 -13 2.561 1 98.75 43 ALA B CA 1
ATOM 1512 C C . ALA B 1 43 ? 14.227 -12.172 2.607 1 98.75 43 ALA B C 1
ATOM 1514 O O . ALA B 1 43 ? 13.734 -11.844 3.689 1 98.75 43 ALA B O 1
ATOM 1515 N N . ALA B 1 44 ? 13.766 -11.867 1.438 1 98.75 44 ALA B N 1
ATOM 1516 C CA . ALA B 1 44 ? 12.5 -11.148 1.364 1 98.75 44 ALA B CA 1
ATOM 1517 C C . ALA B 1 44 ? 11.359 -11.969 1.968 1 98.75 44 ALA B C 1
ATOM 1519 O O . ALA B 1 44 ? 10.531 -11.438 2.713 1 98.75 44 ALA B O 1
ATOM 1520 N N . PHE B 1 45 ? 11.312 -13.211 1.638 1 98.88 45 PHE B N 1
ATOM 1521 C CA . PHE B 1 45 ? 10.297 -14.094 2.193 1 98.88 45 PHE B CA 1
ATOM 1522 C C . PHE B 1 45 ? 10.352 -14.094 3.717 1 98.88 45 PHE B C 1
ATOM 1524 O O . PHE B 1 45 ? 9.312 -14.039 4.379 1 98.88 45 PHE B O 1
ATOM 1531 N N . ASP B 1 46 ? 11.523 -14.148 4.25 1 98.75 46 ASP B N 1
ATOM 1532 C CA . ASP B 1 46 ? 11.695 -14.117 5.699 1 98.75 46 ASP B CA 1
ATOM 1533 C C . ASP B 1 46 ? 11.141 -12.828 6.297 1 98.75 46 ASP B C 1
ATOM 1535 O O . ASP B 1 46 ? 10.516 -12.852 7.359 1 98.75 46 ASP B O 1
ATOM 1539 N N . ARG B 1 47 ? 11.375 -11.734 5.621 1 98.31 47 ARG B N 1
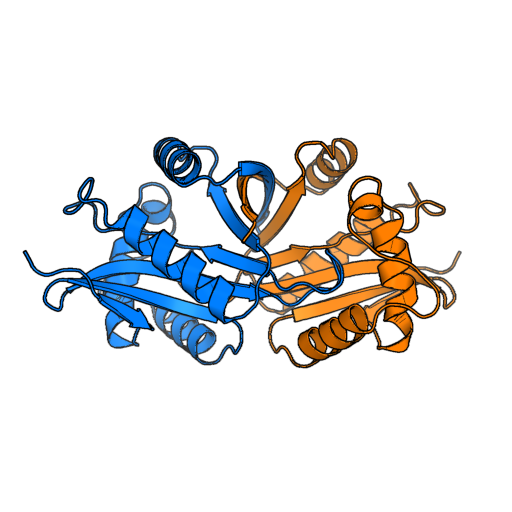ATOM 1540 C CA . ARG B 1 47 ? 10.844 -10.461 6.094 1 98.31 47 ARG B CA 1
ATOM 1541 C C . ARG B 1 47 ? 9.312 -10.453 6.043 1 98.31 47 ARG B C 1
ATOM 1543 O O . ARG B 1 47 ? 8.664 -9.922 6.941 1 98.31 47 ARG B O 1
ATOM 1550 N N . ILE B 1 48 ? 8.766 -11.016 4.973 1 98.56 48 ILE B N 1
ATOM 1551 C CA . ILE B 1 48 ? 7.312 -11.086 4.84 1 98.56 48 ILE B CA 1
ATOM 1552 C C . ILE B 1 48 ? 6.734 -11.914 5.984 1 98.56 48 ILE B C 1
ATOM 1554 O O . ILE B 1 48 ? 5.758 -11.508 6.621 1 98.56 48 ILE B O 1
ATOM 1558 N N . GLU B 1 49 ? 7.336 -13.016 6.262 1 97.81 49 GLU B N 1
ATOM 1559 C CA . GLU B 1 49 ? 6.871 -13.906 7.316 1 97.81 49 GLU B CA 1
ATOM 1560 C C . GLU B 1 49 ? 6.953 -13.242 8.688 1 97.81 49 GLU B C 1
ATOM 1562 O O . GLU B 1 49 ? 6.113 -13.477 9.555 1 97.81 49 GLU B O 1
ATOM 1567 N N . ALA B 1 50 ? 7.93 -12.477 8.867 1 97.12 50 ALA B N 1
ATOM 1568 C CA . ALA B 1 50 ? 8.156 -11.812 10.148 1 97.12 50 ALA B CA 1
ATOM 1569 C C . ALA B 1 50 ? 7.23 -10.609 10.312 1 97.12 50 ALA B C 1
ATOM 1571 O O . ALA B 1 50 ? 7.082 -10.078 11.414 1 97.12 50 ALA B O 1
ATOM 1572 N N . SER B 1 51 ? 6.656 -10.203 9.25 1 96.31 51 SER B N 1
ATOM 1573 C CA . SER B 1 51 ? 5.812 -9.008 9.258 1 96.31 51 SER B CA 1
ATOM 1574 C C . SER B 1 51 ? 4.441 -9.305 9.859 1 96.31 51 SER B C 1
ATOM 1576 O O . SER B 1 51 ? 3.824 -10.32 9.531 1 96.31 51 SER B O 1
ATOM 1578 N N . ASP B 1 52 ? 3.9 -8.422 10.672 1 92.94 52 ASP B N 1
ATOM 1579 C CA . ASP B 1 52 ? 2.562 -8.586 11.227 1 92.94 52 ASP B CA 1
ATOM 1580 C C . ASP B 1 52 ? 1.494 -8.094 10.258 1 92.94 52 ASP B C 1
ATOM 1582 O O . ASP B 1 52 ? 0.305 -8.359 10.445 1 92.94 52 ASP B O 1
ATOM 1586 N N . GLY B 1 53 ? 1.892 -7.461 9.227 1 95.5 53 GLY B N 1
ATOM 1587 C CA . GLY B 1 53 ? 0.92 -6.828 8.352 1 95.5 53 GLY B CA 1
ATOM 1588 C C . GLY B 1 53 ? 0.932 -7.387 6.941 1 95.5 53 GLY B C 1
ATOM 1589 O O . GLY B 1 53 ? 0.197 -6.914 6.07 1 95.5 53 GLY B O 1
ATOM 1590 N N . ASN B 1 54 ? 1.761 -8.359 6.66 1 97.94 54 ASN B N 1
ATOM 1591 C CA . ASN B 1 54 ? 1.859 -8.914 5.316 1 97.94 54 ASN B CA 1
ATOM 1592 C C . ASN B 1 54 ? 1.593 -10.422 5.309 1 97.94 54 ASN B C 1
ATOM 1594 O O . ASN B 1 54 ? 2.025 -11.133 6.215 1 97.94 54 ASN B O 1
ATOM 1598 N N . VAL B 1 55 ? 0.884 -10.828 4.312 1 97.69 55 VAL B N 1
ATOM 1599 C CA . VAL B 1 55 ? 0.638 -12.25 4.102 1 97.69 55 VAL B CA 1
ATOM 1600 C C . VAL B 1 55 ? 0.823 -12.594 2.625 1 97.69 55 VAL B C 1
ATOM 1602 O O . VAL B 1 55 ? 0.089 -12.094 1.769 1 97.69 55 VAL B O 1
ATOM 1605 N N . LEU B 1 56 ? 1.806 -13.398 2.35 1 98.75 56 LEU B N 1
ATOM 1606 C CA . LEU B 1 56 ? 1.962 -13.984 1.023 1 98.75 56 LEU B CA 1
ATOM 1607 C C . LEU B 1 56 ? 1.148 -15.266 0.897 1 98.75 56 LEU B C 1
ATOM 1609 O O . LEU B 1 56 ? 1.311 -16.188 1.697 1 98.75 56 LEU B O 1
ATOM 1613 N N . THR B 1 57 ? 0.279 -15.281 -0.107 1 98.56 57 THR B N 1
ATOM 1614 C CA . THR B 1 57 ? -0.675 -16.375 -0.264 1 98.56 57 THR B CA 1
ATOM 1615 C C . THR B 1 57 ? -0.51 -17.047 -1.624 1 98.56 57 THR B C 1
ATOM 1617 O O . THR B 1 57 ? -0.26 -16.375 -2.627 1 98.56 57 THR B O 1
ATOM 1620 N N . VAL B 1 58 ? -0.691 -18.391 -1.646 1 98.62 58 VAL B N 1
ATOM 1621 C CA . VAL B 1 58 ? -0.624 -19.109 -2.908 1 98.62 58 VAL B CA 1
ATOM 1622 C C . VAL B 1 58 ? -1.922 -19.891 -3.133 1 98.62 58 VAL B C 1
ATOM 1624 O O . VAL B 1 58 ? -2.615 -20.234 -2.174 1 98.62 58 VAL B O 1
ATOM 1627 N N . ALA B 1 59 ? -2.307 -19.984 -4.367 1 98 59 ALA B N 1
ATOM 1628 C CA . ALA B 1 59 ? -3.297 -20.953 -4.812 1 98 59 ALA B CA 1
ATOM 1629 C C . ALA B 1 59 ? -2.629 -22.266 -5.223 1 98 59 ALA B C 1
ATOM 1631 O O . ALA B 1 59 ? -1.689 -22.266 -6.02 1 98 59 ALA B O 1
ATOM 1632 N N . GLU B 1 60 ? -3.08 -23.328 -4.652 1 97.44 60 GLU B N 1
ATOM 1633 C CA . GLU B 1 60 ? -2.52 -24.641 -4.926 1 97.44 60 GLU B CA 1
ATOM 1634 C C . GLU B 1 60 ? -3.549 -25.547 -5.586 1 97.44 60 GLU B C 1
ATOM 1636 O O . GLU B 1 60 ? -4.691 -25.641 -5.137 1 97.44 60 GLU B O 1
ATOM 1641 N N . LEU B 1 61 ? -3.178 -26.156 -6.707 1 95.19 61 LEU B N 1
ATOM 1642 C CA . LEU B 1 61 ? -3.979 -27.141 -7.434 1 95.19 61 LEU B CA 1
ATOM 1643 C C . LEU B 1 61 ? -3.217 -28.453 -7.598 1 95.19 61 LEU B C 1
ATOM 1645 O O . LEU B 1 61 ? -2.166 -28.484 -8.234 1 95.19 61 LEU B O 1
ATOM 1649 N N . ASP B 1 62 ? -3.797 -29.516 -6.969 1 93.38 62 ASP B N 1
ATOM 1650 C CA . ASP B 1 62 ? -3.197 -30.844 -7.051 1 93.38 62 ASP B CA 1
ATOM 1651 C C . ASP B 1 62 ? -1.73 -30.797 -6.629 1 93.38 62 ASP B C 1
ATOM 1653 O O . ASP B 1 62 ? -0.867 -31.344 -7.328 1 93.38 62 ASP B O 1
ATOM 1657 N N . GLY B 1 63 ? -1.434 -30 -5.613 1 94.56 63 GLY B N 1
ATOM 1658 C CA . GLY B 1 63 ? -0.117 -29.969 -4.996 1 94.56 63 GLY B CA 1
ATOM 1659 C C . GLY B 1 63 ? 0.837 -29 -5.676 1 94.56 63 GLY B C 1
ATOM 1660 O O . GLY B 1 63 ? 1.995 -28.875 -5.27 1 94.56 63 GLY B O 1
ATOM 1661 N N . VAL B 1 64 ? 0.323 -28.312 -6.684 1 95.88 64 VAL B N 1
ATOM 1662 C CA . VAL B 1 64 ? 1.168 -27.391 -7.434 1 95.88 64 VAL B CA 1
ATOM 1663 C C . VAL B 1 64 ? 0.692 -25.953 -7.211 1 95.88 64 VAL B C 1
ATOM 1665 O O . VAL B 1 64 ? -0.507 -25.672 -7.273 1 95.88 64 VAL B O 1
ATOM 1668 N N . VAL B 1 65 ? 1.652 -25.078 -6.902 1 98.06 65 VAL B N 1
ATOM 1669 C CA . VAL B 1 65 ? 1.318 -23.656 -6.816 1 98.06 65 VAL B CA 1
ATOM 1670 C C . VAL B 1 65 ? 1.022 -23.109 -8.211 1 98.06 65 VAL B C 1
ATOM 1672 O O . VAL B 1 65 ? 1.874 -23.172 -9.102 1 98.06 65 VAL B O 1
ATOM 1675 N N . VAL B 1 66 ? -0.217 -22.562 -8.375 1 97.31 66 VAL B N 1
ATOM 1676 C CA . VAL B 1 66 ? -0.633 -22.156 -9.711 1 97.31 66 VAL B CA 1
ATOM 1677 C C . VAL B 1 66 ? -0.997 -20.672 -9.695 1 97.31 66 VAL B C 1
ATOM 1679 O O . VAL B 1 66 ? -1.354 -20.094 -10.734 1 97.31 66 VAL B O 1
ATOM 1682 N N . GLY B 1 67 ? -0.915 -19.984 -8.602 1 97.44 67 GLY B N 1
ATOM 1683 C CA . GLY B 1 67 ? -1.174 -18.562 -8.453 1 97.44 67 GLY B CA 1
ATOM 1684 C C . GLY B 1 67 ? -0.688 -18 -7.133 1 97.44 67 GLY B C 1
ATOM 1685 O O . GLY B 1 67 ? -0.378 -18.75 -6.207 1 97.44 67 GLY B O 1
ATOM 1686 N N . CYS B 1 68 ? -0.604 -16.719 -7.074 1 98.38 68 CYS B N 1
ATOM 1687 C CA . CYS B 1 68 ? -0.167 -16.078 -5.836 1 98.38 68 CYS B CA 1
ATOM 1688 C C . CYS B 1 68 ? -0.64 -14.641 -5.773 1 98.38 68 CYS B C 1
ATOM 1690 O O . CYS B 1 68 ? -1.049 -14.07 -6.785 1 98.38 68 CYS B O 1
ATOM 1692 N N . LEU B 1 69 ? -0.674 -14.133 -4.629 1 98.5 69 LEU B N 1
ATOM 1693 C CA . LEU B 1 69 ? -0.786 -12.711 -4.328 1 98.5 69 LEU B CA 1
ATOM 1694 C C . LEU B 1 69 ? -0.269 -12.406 -2.926 1 98.5 69 LEU B C 1
ATOM 1696 O O . LEU B 1 69 ? -0.066 -13.32 -2.125 1 98.5 69 LEU B O 1
ATOM 1700 N N . GLN B 1 70 ? 0.021 -11.164 -2.699 1 98.69 70 GLN B N 1
ATOM 1701 C CA . GLN B 1 70 ? 0.362 -10.711 -1.354 1 98.69 70 GLN B CA 1
ATOM 1702 C C . GLN B 1 70 ? -0.62 -9.648 -0.868 1 98.69 70 GLN B C 1
ATOM 1704 O O . GLN B 1 70 ? -0.997 -8.75 -1.624 1 98.69 70 GLN B O 1
ATOM 1709 N N . MET B 1 71 ? -1.071 -9.75 0.375 1 98.5 71 MET B N 1
ATOM 1710 C CA . MET B 1 71 ? -1.91 -8.75 1.027 1 98.5 71 MET B CA 1
ATOM 1711 C C . MET B 1 71 ? -1.123 -7.988 2.088 1 98.5 71 MET B C 1
ATOM 1713 O O . MET B 1 71 ? -0.422 -8.594 2.902 1 98.5 71 MET B O 1
ATOM 1717 N N . THR B 1 72 ? -1.16 -6.746 2.037 1 98.56 72 THR B N 1
ATOM 1718 C CA . THR B 1 72 ? -0.666 -5.875 3.098 1 98.56 72 THR B CA 1
ATOM 1719 C C . THR B 1 72 ? -1.822 -5.18 3.809 1 98.56 72 THR B C 1
ATOM 1721 O O . THR B 1 72 ? -2.623 -4.488 3.174 1 98.56 72 THR B O 1
ATOM 1724 N N . PHE B 1 73 ? -1.978 -5.391 5.074 1 98.25 73 PHE B N 1
ATOM 1725 C CA . PHE B 1 73 ? -3.004 -4.75 5.891 1 98.25 73 PHE B CA 1
ATOM 1726 C C . PHE B 1 73 ? -2.475 -3.471 6.523 1 98.25 73 PHE B C 1
ATOM 1728 O O . PHE B 1 73 ? -1.49 -3.498 7.266 1 98.25 73 PHE B O 1
ATOM 1735 N N . ILE B 1 74 ? -3.16 -2.426 6.273 1 98.5 74 ILE B N 1
ATOM 1736 C CA . ILE B 1 74 ? -2.629 -1.109 6.605 1 98.5 74 ILE B CA 1
ATOM 1737 C C . ILE B 1 74 ? -3.604 -0.379 7.527 1 98.5 74 ILE B C 1
ATOM 1739 O O . ILE B 1 74 ? -4.676 0.047 7.094 1 98.5 74 ILE B O 1
ATOM 1743 N N . PRO B 1 75 ? -3.242 -0.263 8.812 1 98.38 75 PRO B N 1
ATOM 1744 C CA . PRO B 1 75 ? -4.008 0.668 9.641 1 98.38 75 PRO B CA 1
ATOM 1745 C C . PRO B 1 75 ? -3.77 2.129 9.266 1 98.38 75 PRO B C 1
ATOM 1747 O O . PRO B 1 75 ? -2.674 2.486 8.828 1 98.38 75 PRO B O 1
ATOM 1750 N N . GLY B 1 76 ? -4.723 2.969 9.367 1 98 76 GLY B N 1
ATOM 1751 C CA . GLY B 1 76 ? -4.594 4.383 9.055 1 98 76 GLY B CA 1
ATOM 1752 C C . GLY B 1 76 ? -5.648 5.242 9.727 1 98 76 GLY B C 1
ATOM 1753 O O . GLY B 1 76 ? -6.645 4.727 10.234 1 98 76 GLY B O 1
ATOM 1754 N N . LEU B 1 77 ? -5.445 6.543 9.719 1 98.31 77 LEU B N 1
ATOM 1755 C CA . LEU B 1 77 ? -6.402 7.453 10.344 1 98.31 77 LEU B CA 1
ATOM 1756 C C . LEU B 1 77 ? -7.512 7.828 9.367 1 98.31 77 LEU B C 1
ATOM 1758 O O . LEU B 1 77 ? -8.633 8.133 9.781 1 98.31 77 LEU B O 1
ATOM 1762 N N . SER B 1 78 ? -7.195 7.84 8.07 1 96.88 78 SER B N 1
ATOM 1763 C CA . SER B 1 78 ? -8.188 8.234 7.074 1 96.88 78 SER B CA 1
ATOM 1764 C C . SER B 1 78 ? -9.406 7.324 7.121 1 96.88 78 SER B C 1
ATOM 1766 O O . SER B 1 78 ? -9.32 6.18 7.574 1 96.88 78 SER B O 1
ATOM 1768 N N . ASN B 1 79 ? -10.531 7.832 6.629 1 96.81 79 ASN B N 1
ATOM 1769 C CA . ASN B 1 79 ? -11.789 7.094 6.602 1 96.81 79 ASN B CA 1
ATOM 1770 C C . ASN B 1 79 ? -12.195 6.629 7.996 1 96.81 79 ASN B C 1
ATOM 1772 O O . ASN B 1 79 ? -12.484 5.449 8.211 1 96.81 79 ASN B O 1
ATOM 1776 N N . GLN B 1 80 ? -12.055 7.59 8.977 1 97.56 80 GLN B N 1
ATOM 1777 C CA . GLN B 1 80 ? -12.484 7.434 10.359 1 97.56 80 GLN B CA 1
ATOM 1778 C C . GLN B 1 80 ? -11.742 6.285 11.039 1 97.56 80 GLN B C 1
ATOM 1780 O O . GLN B 1 80 ? -12.328 5.551 11.844 1 97.56 80 GLN B O 1
ATOM 1785 N N . GLY B 1 81 ? -10.492 6.004 10.633 1 98 81 GLY B N 1
ATOM 1786 C CA . GLY B 1 81 ? -9.648 5.027 11.305 1 98 81 GLY B CA 1
ATOM 1787 C C . GLY B 1 81 ? -9.75 3.637 10.703 1 98 81 GLY B C 1
ATOM 1788 O O . GLY B 1 81 ? -9.32 2.66 11.32 1 98 81 GLY B O 1
ATOM 1789 N N . ALA B 1 82 ? -10.359 3.547 9.555 1 97.12 82 ALA B N 1
ATOM 1790 C CA . ALA B 1 82 ? -10.562 2.246 8.922 1 97.12 82 ALA B CA 1
ATOM 1791 C C . ALA B 1 82 ? -9.258 1.688 8.375 1 97.12 82 ALA B C 1
ATOM 1793 O O . ALA B 1 82 ? -8.43 2.434 7.84 1 97.12 82 ALA B O 1
ATOM 1794 N N . ASP B 1 83 ? -9.117 0.356 8.445 1 98.19 83 ASP B N 1
ATOM 1795 C CA . ASP B 1 83 ? -7.98 -0.306 7.805 1 98.19 83 ASP B CA 1
ATOM 1796 C C . ASP B 1 83 ? -8.227 -0.499 6.312 1 98.19 83 ASP B C 1
ATOM 1798 O O . ASP B 1 83 ? -9.375 -0.654 5.883 1 98.19 83 ASP B O 1
ATOM 1802 N N . LEU B 1 84 ? -7.176 -0.453 5.613 1 98.12 84 LEU B N 1
ATOM 1803 C CA . LEU B 1 84 ? -7.152 -0.774 4.188 1 98.12 84 LEU B CA 1
ATOM 1804 C C . LEU B 1 84 ? -6.289 -2.002 3.922 1 98.12 84 LEU B C 1
ATOM 1806 O O . LEU B 1 84 ? -5.344 -2.277 4.668 1 98.12 84 LEU B O 1
ATOM 1810 N N . ALA B 1 85 ? -6.664 -2.764 2.947 1 98.69 85 ALA B N 1
ATOM 1811 C CA . ALA B 1 85 ? -5.789 -3.828 2.463 1 98.69 85 ALA B CA 1
ATOM 1812 C C . ALA B 1 85 ? -5.254 -3.508 1.069 1 98.69 85 ALA B C 1
ATOM 1814 O O . ALA B 1 85 ? -5.992 -3.01 0.215 1 98.69 85 ALA B O 1
ATOM 1815 N N . LEU B 1 86 ? -4.02 -3.732 0.861 1 98.75 86 LEU B N 1
ATOM 1816 C CA . LEU B 1 86 ? -3.373 -3.615 -0.442 1 98.75 86 LEU B CA 1
ATOM 1817 C C . LEU B 1 86 ? -3.043 -4.992 -1.011 1 98.75 86 LEU B C 1
ATOM 1819 O O . LEU B 1 86 ? -2.512 -5.848 -0.302 1 98.75 86 LEU B O 1
ATOM 1823 N N . ILE B 1 87 ? -3.406 -5.195 -2.229 1 98.5 87 ILE B N 1
ATOM 1824 C CA . ILE B 1 87 ? -3.078 -6.438 -2.92 1 98.5 87 ILE B CA 1
ATOM 1825 C C . ILE B 1 87 ? -1.957 -6.188 -3.928 1 98.5 87 ILE B C 1
ATOM 1827 O O . ILE B 1 87 ? -2.006 -5.219 -4.691 1 98.5 87 ILE B O 1
ATOM 1831 N N . GLU B 1 88 ? -0.955 -7.039 -3.951 1 97.5 88 GLU B N 1
ATOM 1832 C CA . GLU B 1 88 ? 0.17 -6.957 -4.879 1 97.5 88 GLU B CA 1
ATOM 1833 C C . GLU B 1 88 ? 0.523 -8.328 -5.438 1 97.5 88 GLU B C 1
ATOM 1835 O O . GLU B 1 88 ? 0.217 -9.359 -4.824 1 97.5 88 GLU B O 1
ATOM 1840 N N . GLY B 1 89 ? 1.184 -8.344 -6.59 1 96.75 89 GLY B N 1
ATOM 1841 C CA . GLY B 1 89 ? 1.822 -9.539 -7.113 1 96.75 89 GLY B CA 1
ATOM 1842 C C . GLY B 1 89 ? 0.833 -10.617 -7.508 1 96.75 89 GLY B C 1
ATOM 1843 O O . GLY B 1 89 ? 1.112 -11.812 -7.355 1 96.75 89 GLY B O 1
ATOM 1844 N N . VAL B 1 90 ? -0.344 -10.195 -7.957 1 96.81 90 VAL B N 1
ATOM 1845 C CA . VAL B 1 90 ? -1.332 -11.172 -8.398 1 96.81 90 VAL B CA 1
ATOM 1846 C C . VAL B 1 90 ? -0.852 -11.852 -9.68 1 96.81 90 VAL B C 1
ATOM 1848 O O . VAL B 1 90 ? -0.709 -11.203 -10.719 1 96.81 90 VAL B O 1
ATOM 1851 N N . ARG B 1 91 ? -0.565 -13.109 -9.578 1 96.25 91 ARG B N 1
ATOM 1852 C CA . ARG B 1 91 ? -0.163 -13.906 -10.727 1 96.25 91 ARG B CA 1
ATOM 1853 C C . ARG B 1 91 ? -0.901 -15.242 -10.758 1 96.25 91 ARG B C 1
ATOM 1855 O O . ARG B 1 91 ? -1.146 -15.844 -9.703 1 96.25 91 ARG B O 1
ATOM 1862 N N . VAL B 1 92 ? -1.257 -15.633 -11.898 1 95.44 92 VAL B N 1
ATOM 1863 C CA . VAL B 1 92 ? -1.808 -16.953 -12.148 1 95.44 92 VAL B CA 1
ATOM 1864 C C . VAL B 1 92 ? -1.011 -17.656 -13.25 1 95.44 92 VAL B C 1
ATOM 1866 O O . VAL B 1 92 ? -0.604 -17.016 -14.227 1 95.44 92 VAL B O 1
ATOM 1869 N N . ASP B 1 93 ? -0.839 -18.906 -13.055 1 94.25 93 ASP B N 1
ATOM 1870 C CA . ASP B 1 93 ? -0.166 -19.703 -14.078 1 94.25 93 ASP B CA 1
ATOM 1871 C C . ASP B 1 93 ? -0.832 -19.531 -15.438 1 94.25 93 ASP B C 1
ATOM 1873 O O . ASP B 1 93 ? -2.037 -19.75 -15.578 1 94.25 93 ASP B O 1
ATOM 1877 N N . THR B 1 94 ? -0.055 -19.203 -16.422 1 87.75 94 THR B N 1
ATOM 1878 C CA . THR B 1 94 ? -0.564 -18.875 -17.75 1 87.75 94 THR B CA 1
ATOM 1879 C C . THR B 1 94 ? -1.195 -20.109 -18.406 1 87.75 94 THR B C 1
ATOM 1881 O O . THR B 1 94 ? -2.029 -19.969 -19.312 1 87.75 94 THR B O 1
ATOM 1884 N N . THR B 1 95 ? -0.803 -21.266 -18 1 87.06 95 THR B N 1
ATOM 1885 C CA . THR B 1 95 ? -1.343 -22.484 -18.594 1 87.06 95 THR B CA 1
ATOM 1886 C C . THR B 1 95 ? -2.752 -22.75 -18.078 1 87.06 95 THR B C 1
ATOM 1888 O O . THR B 1 95 ? -3.473 -23.578 -18.625 1 87.06 95 THR B O 1
ATOM 1891 N N . LEU B 1 96 ? -3.123 -22.078 -17.047 1 82.81 96 LEU B N 1
ATOM 1892 C CA . LEU B 1 96 ? -4.445 -22.234 -16.453 1 82.81 96 LEU B CA 1
ATOM 1893 C C . LEU B 1 96 ? -5.297 -21 -16.656 1 82.81 96 LEU B C 1
ATOM 1895 O O . LEU B 1 96 ? -6.301 -20.797 -15.977 1 82.81 96 LEU B O 1
ATOM 1899 N N . ARG B 1 97 ? -4.902 -20.219 -17.578 1 70 97 ARG B N 1
ATOM 1900 C CA . ARG B 1 97 ? -5.617 -18.969 -17.812 1 70 97 ARG B CA 1
ATOM 1901 C C . ARG B 1 97 ? -6.996 -19.234 -18.406 1 70 97 ARG B C 1
ATOM 1903 O O . ARG B 1 97 ? -7.203 -20.234 -19.094 1 70 97 ARG B O 1
ATOM 1910 N N . SER B 1 98 ? -7.965 -18.438 -17.922 1 68.06 98 SER B N 1
ATOM 1911 C CA . SER B 1 98 ? -9.352 -18.438 -18.375 1 68.06 98 SER B CA 1
ATOM 1912 C C . SER B 1 98 ? -10.156 -19.547 -17.688 1 68.06 98 SER B C 1
ATOM 1914 O O . SER B 1 98 ? -11.148 -20.031 -18.219 1 68.06 98 SER B O 1
ATOM 1916 N N . GLN B 1 99 ? -9.602 -19.984 -16.641 1 79.44 99 GLN B N 1
ATOM 1917 C CA . GLN B 1 99 ? -10.336 -20.969 -15.875 1 79.44 99 GLN B CA 1
ATOM 1918 C C . GLN B 1 99 ? -10.945 -20.359 -14.617 1 79.44 99 GLN B C 1
ATOM 1920 O O . GLN B 1 99 ? -11.484 -21.078 -13.766 1 79.44 99 GLN B O 1
ATOM 1925 N N . GLY B 1 100 ? -10.836 -19.078 -14.523 1 90.44 100 GLY B N 1
ATOM 1926 C CA . GLY B 1 100 ? -11.477 -18.359 -13.438 1 90.44 100 GLY B CA 1
ATOM 1927 C C . GLY B 1 100 ? -10.625 -18.281 -12.188 1 90.44 100 GLY B C 1
ATOM 1928 O O . GLY B 1 100 ? -11.07 -17.797 -11.148 1 90.44 100 GLY B O 1
ATOM 1929 N N . LEU B 1 101 ? -9.414 -18.781 -12.203 1 93 101 LEU B N 1
ATOM 1930 C CA . LEU B 1 101 ? -8.531 -18.844 -11.039 1 93 101 LEU B CA 1
ATOM 1931 C C . LEU B 1 101 ? -8.211 -17.453 -10.523 1 93 101 LEU B C 1
ATOM 1933 O O . LEU B 1 101 ? -8.156 -17.234 -9.305 1 93 101 LEU B O 1
ATOM 1937 N N . GLY B 1 102 ? -7.996 -16.531 -11.445 1 94.44 102 GLY B N 1
ATOM 1938 C CA . GLY B 1 102 ? -7.746 -15.156 -11.031 1 94.44 102 GLY B CA 1
ATOM 1939 C C . GLY B 1 102 ? -8.867 -14.57 -10.195 1 94.44 102 GLY B C 1
ATOM 1940 O O . GLY B 1 102 ? -8.625 -13.984 -9.141 1 94.44 102 GLY B O 1
ATOM 1941 N N . GLY B 1 103 ? -10.062 -14.758 -10.703 1 95.81 103 GLY B N 1
ATOM 1942 C CA . GLY B 1 103 ? -11.227 -14.289 -9.969 1 95.81 103 GLY B CA 1
ATOM 1943 C C . GLY B 1 103 ? -11.367 -14.922 -8.594 1 95.81 103 GLY B C 1
ATOM 1944 O O . GLY B 1 103 ? -11.688 -14.234 -7.621 1 95.81 103 GLY B O 1
ATOM 1945 N N . GLN B 1 104 ? -11.141 -16.156 -8.492 1 96.19 104 GLN B N 1
ATOM 1946 C CA . GLN B 1 104 ? -11.203 -16.875 -7.223 1 96.19 104 GLN B CA 1
ATOM 1947 C C . GLN B 1 104 ? -10.148 -16.359 -6.246 1 96.19 104 GLN B C 1
ATOM 1949 O O . GLN B 1 104 ? -10.414 -16.234 -5.047 1 96.19 104 GLN B O 1
ATOM 1954 N N . LEU B 1 105 ? -9 -16.156 -6.762 1 96.19 105 LEU B N 1
ATOM 1955 C CA . LEU B 1 105 ? -7.906 -15.617 -5.953 1 96.19 105 LEU B CA 1
ATOM 1956 C C . LEU B 1 105 ? -8.281 -14.266 -5.359 1 96.19 105 LEU B C 1
ATOM 1958 O O . LEU B 1 105 ? -8.102 -14.031 -4.16 1 96.19 105 LEU B O 1
ATOM 1962 N N . ILE B 1 106 ? -8.812 -13.367 -6.145 1 97.81 106 ILE B N 1
ATOM 1963 C CA . ILE B 1 106 ? -9.195 -12.031 -5.691 1 97.81 106 ILE B CA 1
ATOM 1964 C C . ILE B 1 106 ? -10.367 -12.141 -4.711 1 97.81 106 ILE B C 1
ATOM 1966 O O . ILE B 1 106 ? -10.391 -11.453 -3.688 1 97.81 106 ILE B O 1
ATOM 1970 N N . GLU B 1 107 ? -11.312 -12.945 -5 1 97.5 107 GLU B N 1
ATOM 1971 C CA . GLU B 1 107 ? -12.43 -13.133 -4.082 1 97.5 107 GLU B CA 1
ATOM 1972 C C . GLU B 1 107 ? -11.945 -13.609 -2.715 1 97.5 107 GLU B C 1
ATOM 1974 O O . GLU B 1 107 ? -12.438 -13.148 -1.684 1 97.5 107 GLU B O 1
ATOM 1979 N N . TRP B 1 108 ? -11.109 -14.539 -2.732 1 97.44 108 TRP B N 1
ATOM 1980 C CA . TRP B 1 108 ? -10.516 -14.992 -1.481 1 97.44 108 TRP B CA 1
ATOM 1981 C C . TRP B 1 108 ? -9.875 -13.836 -0.728 1 97.44 108 TRP B C 1
ATOM 1983 O O . TRP B 1 108 ? -10.062 -13.695 0.483 1 97.44 108 TRP B O 1
ATOM 1993 N N . ALA B 1 109 ? -9.062 -13.023 -1.423 1 98.25 109 ALA B N 1
ATOM 1994 C CA . ALA B 1 109 ? -8.391 -11.875 -0.827 1 98.25 109 ALA B CA 1
ATOM 1995 C C . ALA B 1 109 ? -9.391 -10.891 -0.233 1 98.25 109 ALA B C 1
ATOM 1997 O O . ALA B 1 109 ? -9.18 -10.359 0.859 1 98.25 109 ALA B O 1
ATOM 1998 N N . LEU B 1 110 ? -10.484 -10.633 -0.971 1 98.56 110 LEU B N 1
ATOM 1999 C CA . LEU B 1 110 ? -11.516 -9.727 -0.481 1 98.56 110 LEU B CA 1
ATOM 2000 C C . LEU B 1 110 ? -12.148 -10.258 0.8 1 98.56 110 LEU B C 1
ATOM 2002 O O . LEU B 1 110 ? -12.375 -9.508 1.747 1 98.56 110 LEU B O 1
ATOM 2006 N N . ASN B 1 111 ? -12.391 -11.516 0.838 1 98.31 111 ASN B N 1
ATOM 2007 C CA . ASN B 1 111 ? -12.938 -12.141 2.037 1 98.31 111 ASN B CA 1
ATOM 2008 C C . ASN B 1 111 ? -11.969 -12.055 3.211 1 98.31 111 ASN B C 1
ATOM 2010 O O . ASN B 1 111 ? -12.383 -11.805 4.348 1 98.31 111 ASN B O 1
ATOM 2014 N N . ALA B 1 112 ? -10.734 -12.297 2.955 1 97.75 112 ALA B N 1
ATOM 2015 C CA . ALA B 1 112 ? -9.711 -12.172 3.992 1 97.75 112 ALA B CA 1
ATOM 2016 C C . ALA B 1 112 ? -9.656 -10.75 4.535 1 97.75 112 ALA B C 1
ATOM 2018 O O . ALA B 1 112 ? -9.516 -10.539 5.742 1 97.75 112 ALA B O 1
ATOM 2019 N N . ALA B 1 113 ? -9.703 -9.773 3.66 1 98.44 113 ALA B N 1
ATOM 2020 C CA . ALA B 1 113 ? -9.719 -8.375 4.066 1 98.44 113 ALA B CA 1
ATOM 2021 C C . ALA B 1 113 ? -10.922 -8.07 4.949 1 98.44 113 ALA B C 1
ATOM 2023 O O . ALA B 1 113 ? -10.789 -7.406 5.984 1 98.44 113 ALA B O 1
ATOM 2024 N N . ARG B 1 114 ? -12.102 -8.57 4.566 1 98.19 114 ARG B N 1
ATOM 2025 C CA . ARG B 1 114 ? -13.312 -8.398 5.371 1 98.19 114 ARG B CA 1
ATOM 2026 C C . ARG B 1 114 ? -13.133 -9.008 6.758 1 98.19 114 ARG B C 1
ATOM 2028 O O . ARG B 1 114 ? -13.508 -8.391 7.762 1 98.19 114 ARG B O 1
ATOM 2035 N N . ALA B 1 115 ? -12.578 -10.156 6.766 1 97.38 115 ALA B N 1
ATOM 2036 C CA . ALA B 1 115 ? -12.406 -10.875 8.023 1 97.38 115 ALA B CA 1
ATOM 2037 C C . ALA B 1 115 ? -11.492 -10.094 8.977 1 97.38 115 ALA B C 1
ATOM 2039 O O . ALA B 1 115 ? -11.641 -10.188 10.195 1 97.38 115 ALA B O 1
ATOM 2040 N N . ARG B 1 116 ? -10.602 -9.312 8.414 1 95.81 116 ARG B N 1
ATOM 2041 C CA . ARG B 1 116 ? -9.672 -8.531 9.219 1 95.81 116 ARG B CA 1
ATOM 2042 C C . ARG B 1 116 ? -10.242 -7.152 9.531 1 95.81 116 ARG B C 1
ATOM 2044 O O . ARG B 1 116 ? -9.578 -6.332 10.164 1 95.81 116 ARG B O 1
ATOM 2051 N N . GLY B 1 117 ? -11.422 -6.867 8.984 1 96.56 117 GLY B N 1
ATOM 2052 C CA . GLY B 1 117 ? -12.109 -5.629 9.328 1 96.56 117 GLY B CA 1
ATOM 2053 C C . GLY B 1 117 ? -11.734 -4.469 8.43 1 96.56 117 GLY B C 1
ATOM 2054 O O . GLY B 1 117 ? -11.992 -3.311 8.758 1 96.56 117 GLY B O 1
ATOM 2055 N N . CYS B 1 118 ? -11.055 -4.746 7.348 1 98.38 118 CYS B N 1
ATOM 2056 C CA . CYS B 1 118 ? -10.742 -3.682 6.398 1 98.38 118 CYS B CA 1
ATOM 2057 C C . CYS B 1 118 ? -12.016 -3.129 5.77 1 98.38 118 CYS B C 1
ATOM 2059 O O . CYS B 1 118 ? -13 -3.855 5.609 1 98.38 118 CYS B O 1
ATOM 2061 N N . GLN B 1 119 ? -11.961 -1.858 5.406 1 98.12 119 GLN B N 1
ATOM 2062 C CA . GLN B 1 119 ? -13.133 -1.235 4.809 1 98.12 119 GLN B CA 1
ATOM 2063 C C . GLN B 1 119 ? -12.992 -1.129 3.293 1 98.12 119 GLN B C 1
ATOM 2065 O O . GLN B 1 119 ? -13.969 -0.863 2.592 1 98.12 119 GLN B O 1
ATOM 2070 N N . ALA B 1 120 ? -11.805 -1.297 2.803 1 98.38 120 ALA B N 1
ATOM 2071 C CA . ALA B 1 120 ? -11.547 -1.253 1.364 1 98.38 120 ALA B CA 1
ATOM 2072 C C . ALA B 1 120 ? -10.312 -2.076 1.002 1 98.38 120 ALA B C 1
ATOM 2074 O O . ALA B 1 120 ? -9.492 -2.395 1.868 1 98.38 120 ALA B O 1
ATOM 2075 N N . VAL B 1 121 ? -10.258 -2.479 -0.217 1 98.75 121 VAL B N 1
ATOM 2076 C CA . VAL B 1 121 ? -9.086 -3.102 -0.824 1 98.75 121 VAL B CA 1
ATOM 2077 C C . VAL B 1 121 ? -8.617 -2.266 -2.012 1 98.75 121 VAL B C 1
ATOM 2079 O O . VAL B 1 121 ? -9.43 -1.788 -2.805 1 98.75 121 VAL B O 1
ATOM 2082 N N . GLU B 1 122 ? -7.355 -2.062 -2.059 1 98.56 122 GLU B N 1
ATOM 2083 C CA . GLU B 1 122 ? -6.766 -1.298 -3.154 1 98.56 122 GLU B CA 1
ATOM 2084 C C . GLU B 1 122 ? -5.684 -2.104 -3.869 1 98.56 122 GLU B C 1
ATOM 2086 O O . GLU B 1 122 ? -5.172 -3.086 -3.326 1 98.56 122 GLU B O 1
ATOM 2091 N N . LEU B 1 123 ? -5.352 -1.757 -5.078 1 98 123 LEU B N 1
ATOM 2092 C CA . LEU B 1 123 ? -4.195 -2.291 -5.789 1 98 123 LEU B CA 1
ATOM 2093 C C . LEU B 1 123 ? -3.723 -1.323 -6.867 1 98 123 LEU B C 1
ATOM 2095 O O . LEU B 1 123 ? -4.469 -0.431 -7.277 1 98 123 LEU B O 1
ATOM 2099 N N . PHE B 1 124 ? -2.344 -1.551 -7.238 1 95.62 124 PHE B N 1
ATOM 2100 C CA . PHE B 1 124 ? -1.658 -0.835 -8.312 1 95.62 124 PHE B CA 1
ATOM 2101 C C . PHE B 1 124 ? -1.318 -1.777 -9.461 1 95.62 124 PHE B C 1
ATOM 2103 O O . PHE B 1 124 ? -0.766 -2.857 -9.242 1 95.62 124 PHE B O 1
ATOM 2110 N N . THR B 1 125 ? -1.716 -1.362 -10.617 1 96.19 125 THR B N 1
ATOM 2111 C CA . THR B 1 125 ? -1.288 -2.123 -11.789 1 96.19 125 THR B CA 1
ATOM 2112 C C . THR B 1 125 ? -0.739 -1.193 -12.867 1 96.19 125 THR B C 1
ATOM 2114 O O . THR B 1 125 ? -1.243 -0.084 -13.055 1 96.19 125 THR B O 1
ATOM 2117 N N . HIS B 1 126 ? 0.372 -1.603 -13.477 1 95.69 126 HIS B N 1
ATOM 2118 C CA . HIS B 1 126 ? 0.989 -0.78 -14.516 1 95.69 126 HIS B CA 1
ATOM 2119 C C . HIS B 1 126 ? -0.012 -0.429 -15.609 1 95.69 126 HIS B C 1
ATOM 2121 O O . HIS B 1 126 ? -0.837 -1.262 -15.992 1 95.69 126 HIS B O 1
ATOM 2127 N N . LYS B 1 127 ? 0.121 0.761 -16.172 1 96.31 127 LYS B N 1
ATOM 2128 C CA . LYS B 1 127 ? -0.84 1.299 -17.141 1 96.31 127 LYS B CA 1
ATOM 2129 C C . LYS B 1 127 ? -0.875 0.459 -18.406 1 96.31 127 LYS B C 1
ATOM 2131 O O . LYS B 1 127 ? -1.869 0.47 -19.141 1 96.31 127 LYS B O 1
ATOM 2136 N N . THR B 1 128 ? 0.144 -0.284 -18.703 1 94.31 128 THR B N 1
ATOM 2137 C CA . THR B 1 128 ? 0.227 -1.041 -19.938 1 94.31 128 THR B CA 1
ATOM 2138 C C . THR B 1 128 ? -0.453 -2.4 -19.797 1 94.31 128 THR B C 1
ATOM 2140 O O . THR B 1 128 ? -0.6 -3.137 -20.781 1 94.31 128 THR B O 1
ATOM 2143 N N . ARG B 1 129 ? -0.902 -2.729 -18.594 1 94.25 129 ARG B N 1
ATOM 2144 C CA . ARG B 1 129 ? -1.515 -4.035 -18.359 1 94.25 129 ARG B CA 1
ATOM 2145 C C . ARG B 1 129 ? -3.01 -3.998 -18.656 1 94.25 129 ARG B C 1
ATOM 2147 O O . ARG B 1 129 ? -3.834 -4.176 -17.766 1 94.25 129 ARG B O 1
ATOM 2154 N N . THR B 1 130 ? -3.342 -3.98 -19.953 1 94.44 130 THR B N 1
ATOM 2155 C CA . THR B 1 130 ? -4.719 -3.76 -20.375 1 94.44 130 THR B CA 1
ATOM 2156 C C . THR B 1 130 ? -5.605 -4.938 -19.969 1 94.44 130 THR B C 1
ATOM 2158 O O . THR B 1 130 ? -6.766 -4.75 -19.609 1 94.44 130 THR B O 1
ATOM 2161 N N . ASP B 1 131 ? -5.047 -6.125 -20.047 1 92.31 131 ASP B N 1
ATOM 2162 C CA . ASP B 1 131 ? -5.816 -7.301 -19.656 1 92.31 131 ASP B CA 1
ATOM 2163 C C . ASP B 1 131 ? -6.148 -7.258 -18.156 1 92.31 131 ASP B C 1
ATOM 2165 O O . ASP B 1 131 ? -7.25 -7.629 -17.75 1 92.31 131 ASP B O 1
ATOM 2169 N N . ALA B 1 132 ? -5.176 -6.848 -17.344 1 94.25 132 ALA B N 1
ATOM 2170 C CA . ALA B 1 132 ? -5.418 -6.703 -15.914 1 94.25 132 ALA B CA 1
ATOM 2171 C C . ALA B 1 132 ? -6.512 -5.676 -15.641 1 94.25 132 ALA B C 1
ATOM 2173 O O . ALA B 1 132 ? -7.352 -5.875 -14.758 1 94.25 132 ALA B O 1
ATOM 2174 N N . HIS B 1 133 ? -6.531 -4.605 -16.453 1 97.38 133 HIS B N 1
ATOM 2175 C CA . HIS B 1 133 ? -7.551 -3.578 -16.281 1 97.38 133 HIS B CA 1
ATOM 2176 C C . HIS B 1 133 ? -8.945 -4.152 -16.5 1 97.38 133 HIS B C 1
ATOM 2178 O O . HIS B 1 133 ? -9.828 -3.984 -15.641 1 97.38 133 HIS B O 1
ATOM 2184 N N . ARG B 1 134 ? -9.109 -4.852 -17.531 1 96.06 134 ARG B N 1
ATOM 2185 C CA . ARG B 1 134 ? -10.391 -5.48 -17.828 1 96.06 134 ARG B CA 1
ATOM 2186 C C . ARG B 1 134 ? -10.781 -6.461 -16.719 1 96.06 134 ARG B C 1
ATOM 2188 O O . ARG B 1 134 ? -11.945 -6.535 -16.328 1 96.06 134 ARG B O 1
ATOM 2195 N N . PHE B 1 135 ? -9.789 -7.168 -16.297 1 95.94 135 PHE B N 1
ATOM 2196 C CA . PHE B 1 135 ? -9.969 -8.164 -15.25 1 95.94 135 PHE B CA 1
ATOM 2197 C C . PHE B 1 135 ? -10.516 -7.527 -13.984 1 95.94 135 PHE B C 1
ATOM 2199 O O . PHE B 1 135 ? -11.547 -7.953 -13.461 1 95.94 135 PHE B O 1
ATOM 2206 N N . TYR B 1 136 ? -9.922 -6.434 -13.469 1 97.81 136 TYR B N 1
ATOM 2207 C CA . TYR B 1 136 ? -10.336 -5.793 -12.227 1 97.81 136 TYR B CA 1
ATOM 2208 C C . TYR B 1 136 ? -11.656 -5.047 -12.406 1 97.81 136 TYR B C 1
ATOM 2210 O O . TYR B 1 136 ? -12.484 -5.008 -11.5 1 97.81 136 TYR B O 1
ATOM 2218 N N . ASP B 1 137 ? -11.844 -4.484 -13.609 1 97.88 137 ASP B N 1
ATOM 2219 C CA . ASP B 1 137 ? -13.133 -3.859 -13.914 1 97.88 137 ASP B CA 1
ATOM 2220 C C . ASP B 1 137 ? -14.273 -4.855 -13.758 1 97.88 137 ASP B C 1
ATOM 2222 O O . ASP B 1 137 ? -15.297 -4.547 -13.141 1 97.88 137 ASP B O 1
ATOM 2226 N N . ARG B 1 138 ? -14.086 -6 -14.281 1 96.69 138 ARG B N 1
ATOM 2227 C CA . ARG B 1 138 ? -15.117 -7.027 -14.258 1 96.69 138 ARG B CA 1
ATOM 2228 C C . ARG B 1 138 ? -15.398 -7.5 -12.836 1 96.69 138 ARG B C 1
ATOM 2230 O O . ARG B 1 138 ? -16.516 -7.93 -12.523 1 96.69 138 ARG B O 1
ATOM 2237 N N . LEU B 1 139 ? -14.438 -7.453 -11.984 1 97.31 139 LEU B N 1
ATOM 2238 C CA . LEU B 1 139 ? -14.57 -7.922 -10.609 1 97.31 139 LEU B CA 1
ATOM 2239 C C . LEU B 1 139 ? -15.227 -6.855 -9.734 1 97.31 139 LE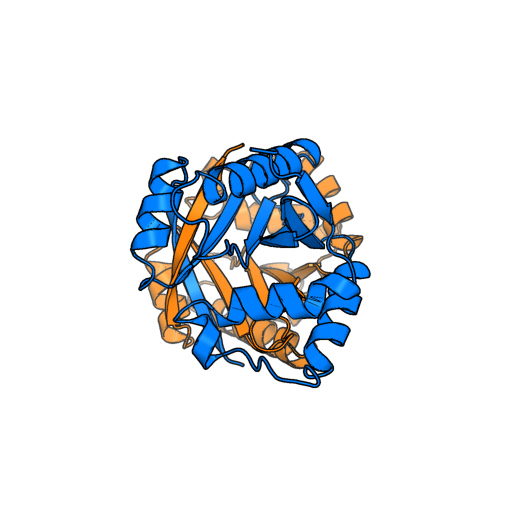U B C 1
ATOM 2241 O O . LEU B 1 139 ? -15.477 -7.09 -8.547 1 97.31 139 LEU B O 1
ATOM 2245 N N . GLY B 1 140 ? -15.422 -5.621 -10.297 1 98.06 140 GLY B N 1
ATOM 2246 C CA . GLY B 1 140 ? -16.172 -4.605 -9.57 1 98.06 140 GLY B CA 1
ATOM 2247 C C . GLY B 1 140 ? -15.273 -3.549 -8.938 1 98.06 140 GLY B C 1
ATOM 2248 O O . GLY B 1 140 ? -15.758 -2.678 -8.211 1 98.06 140 GLY B O 1
ATOM 2249 N N . PHE B 1 141 ? -13.961 -3.623 -9.227 1 98.62 141 PHE B N 1
ATOM 2250 C CA . PHE B 1 141 ? -13.086 -2.553 -8.766 1 98.62 141 PHE B CA 1
ATOM 2251 C C . PHE B 1 141 ? -13.344 -1.269 -9.547 1 98.62 141 PHE B C 1
ATOM 2253 O O . PHE B 1 141 ? -13.664 -1.312 -10.734 1 98.62 141 PHE B O 1
ATOM 2260 N N . GLU B 1 142 ? -13.148 -0.186 -8.836 1 98.38 142 GLU B N 1
ATOM 2261 C CA . GLU B 1 142 ? -13.234 1.119 -9.492 1 98.38 142 GLU B CA 1
ATOM 2262 C C . GLU B 1 142 ? -11.844 1.684 -9.766 1 98.38 142 GLU B C 1
ATOM 2264 O O . GLU B 1 142 ? -11 1.752 -8.867 1 98.38 142 GLU B O 1
ATOM 2269 N N . GLN B 1 143 ? -11.664 2.021 -10.977 1 97.62 143 GLN B N 1
ATOM 2270 C CA . GLN B 1 143 ? -10.422 2.691 -11.336 1 97.62 143 GLN B CA 1
ATOM 2271 C C . GLN B 1 143 ? -10.438 4.156 -10.906 1 97.62 143 GLN B C 1
ATOM 2273 O O . GLN B 1 143 ? -10.438 5.055 -11.742 1 97.62 143 GLN B O 1
ATOM 2278 N N . SER B 1 144 ? -10.273 4.406 -9.648 1 97.25 144 SER B N 1
ATOM 2279 C CA . SER B 1 144 ? -10.586 5.711 -9.07 1 97.25 144 SER B CA 1
ATOM 2280 C C . SER B 1 144 ? -9.32 6.523 -8.836 1 97.25 144 SER B C 1
ATOM 2282 O O . SER B 1 144 ? -9.383 7.73 -8.594 1 97.25 144 SER B O 1
ATOM 2284 N N . HIS B 1 145 ? -8.188 5.906 -8.93 1 97.69 145 HIS B N 1
ATOM 2285 C CA . HIS B 1 145 ? -6.953 6.582 -8.539 1 97.69 145 HIS B CA 1
ATOM 2286 C C . HIS B 1 145 ? -5.902 6.484 -9.641 1 97.69 145 HIS B C 1
ATOM 2288 O O . HIS B 1 145 ? -6.023 5.66 -10.555 1 97.69 145 HIS B O 1
ATOM 2294 N N . VAL B 1 146 ? -4.984 7.367 -9.547 1 97.5 146 VAL B N 1
ATOM 2295 C CA . VAL B 1 146 ? -3.736 7.254 -10.289 1 97.5 146 VAL B CA 1
ATOM 2296 C C . VAL B 1 146 ? -2.621 6.781 -9.359 1 97.5 146 VAL B C 1
ATOM 2298 O O . VAL B 1 146 ? -2.615 7.113 -8.172 1 97.5 146 VAL B O 1
ATOM 2301 N N . GLY B 1 147 ? -1.784 5.973 -9.969 1 97.81 147 GLY B N 1
ATOM 2302 C CA . GLY B 1 147 ? -0.666 5.445 -9.203 1 97.81 147 GLY B CA 1
ATOM 2303 C C . GLY B 1 147 ? 0.668 6.043 -9.602 1 97.81 147 GLY B C 1
ATOM 2304 O O . GLY B 1 147 ? 1 6.094 -10.789 1 97.81 147 GLY B O 1
ATOM 2305 N N . TYR B 1 148 ? 1.414 6.578 -8.656 1 98.56 148 TYR B N 1
ATOM 2306 C CA . TYR B 1 148 ? 2.711 7.215 -8.867 1 98.56 148 TYR B CA 1
ATOM 2307 C C . TYR B 1 148 ? 3.832 6.375 -8.266 1 98.56 148 TYR B C 1
ATOM 2309 O O . TYR B 1 148 ? 3.664 5.777 -7.199 1 98.56 148 TYR B O 1
ATOM 2317 N N . ARG B 1 149 ? 4.91 6.352 -8.938 1 98.12 149 ARG B N 1
ATOM 2318 C CA . ARG B 1 149 ? 6.09 5.629 -8.469 1 98.12 149 ARG B CA 1
ATOM 2319 C C . ARG B 1 149 ? 7.359 6.445 -8.703 1 98.12 149 ARG B C 1
ATOM 2321 O O . ARG B 1 149 ? 7.457 7.18 -9.688 1 98.12 149 ARG B O 1
ATOM 2328 N N . ILE B 1 150 ? 8.289 6.336 -7.758 1 98.5 150 ILE B N 1
ATOM 2329 C CA . ILE B 1 150 ? 9.633 6.883 -7.949 1 98.5 150 ILE B CA 1
ATOM 2330 C C . ILE B 1 150 ? 10.672 5.859 -7.504 1 98.5 150 ILE B C 1
ATOM 2332 O O . ILE B 1 150 ? 10.539 5.246 -6.445 1 98.5 150 ILE B O 1
ATOM 2336 N N . LYS B 1 151 ? 11.664 5.578 -8.367 1 97.62 151 LYS B N 1
ATOM 2337 C CA . LYS B 1 151 ? 12.773 4.707 -8.008 1 97.62 151 LYS B CA 1
ATOM 2338 C C . LYS B 1 151 ? 13.781 5.445 -7.121 1 97.62 151 LYS B C 1
ATOM 2340 O O . LYS B 1 151 ? 14.062 6.625 -7.34 1 97.62 151 LYS B O 1
ATOM 2345 N N . LEU B 1 152 ? 14.25 4.742 -6.176 1 97.69 152 LEU B N 1
ATOM 2346 C CA . LEU B 1 152 ? 15.195 5.355 -5.25 1 97.69 152 LEU B CA 1
ATOM 2347 C C . LEU B 1 152 ? 16.641 5.02 -5.645 1 97.69 152 LEU B C 1
ATOM 2349 O O . LEU B 1 152 ? 16.891 3.982 -6.258 1 97.69 152 LEU B O 1
#

pLDDT: mean 95.68, std 5.53, range [59.84, 98.88]

Nearest PDB structures (foldseek):
  1z4e-assembly1_B  TM=9.774E-01  e=9.325E-20  Halalkalibacterium halodurans C-125
  2dxq-assembly1_B  TM=8.899E-01  e=1.603E-12  Agrobacterium fabrum str. C58
  3fb3-assembly1_A  TM=8.477E-01  e=2.502E-12  Trypanosoma brucei
  3t90-assembly1_A-2  TM=8.120E-01  e=1.307E-11  Arabidopsis thaliana
  4ag9-assembly1_B  TM=8.105E-01  e=9.135E-09  Caenorhabditis elegans

Radius of gyration: 19.56 Å; Cα contacts (8 Å, |Δi|>4): 600; chains: 2; bounding box: 37×63×42 Å

Sequence (304 aa):
MSAPTFRPARREDVARIVELLAGDPLGAGRERFEDPLPDSYYAAFDRIEASDGNVLTVAELDGVVVGCLQMTFIPGLSNQGADLALIEGVRVDTTLRSQGLGGQLIEWALNAARARGCQAVELFTHKTRTDAHRFYDRLGFEQSHVGYRIKLMSAPTFRPARREDVARIVELLAGDPLGAGRERFEDPLPDSYYAAFDRIEASDGNVLTVAELDGVVVGCLQMTFIPGLSNQGADLALIEGVRVDTTLRSQGLGGQLIEWALNAARARGCQAVELFTHKTRTDAHRFYDRLGFEQSHVGYRIKL

Solvent-accessible surface area (backbone atoms only — not comparable to full-atom values): 16337 Å² total; per-residue (Å²): 131,84,74,68,44,77,45,74,59,50,80,88,44,47,67,60,50,46,45,49,47,33,69,33,81,76,28,43,79,52,38,69,81,51,89,79,59,58,63,45,37,56,54,15,48,52,48,28,70,72,36,93,40,41,48,52,33,29,31,31,46,96,88,36,78,44,31,35,32,30,40,37,55,42,61,32,56,62,64,54,18,39,27,36,28,36,48,44,74,76,37,60,41,74,91,53,62,92,68,53,56,65,59,52,51,50,51,51,52,52,50,52,35,49,74,72,57,26,47,33,42,34,38,73,43,55,66,82,42,57,67,57,50,54,53,43,47,74,74,61,35,37,81,53,24,36,17,33,38,36,78,103,131,83,75,69,44,76,45,72,58,50,82,86,45,47,66,60,50,45,45,49,48,31,70,33,82,77,28,44,79,51,37,72,80,52,89,80,60,57,62,46,37,56,54,15,48,52,50,28,69,70,36,91,40,40,48,52,34,28,31,32,46,98,88,35,79,44,28,34,34,31,41,36,57,41,62,32,57,61,65,53,19,38,27,35,28,38,47,42,75,76,37,60,40,76,90,54,62,91,68,54,56,65,60,53,52,49,50,50,50,53,51,52,35,50,76,71,58,26,45,31,41,35,38,73,44,55,66,82,44,59,67,58,50,54,53,43,48,72,74,62,37,38,78,55,26,36,16,34,38,35,79,104

Secondary structure (DSSP, 8-state):
-PPPEEEE--GGGHHHHHHHHHTSHHHHTT----SSPPHHHHHHHHHHHH-SSEEEEEEEETTEEEEEEEEEEE--SHHHH-EEEEEEEEEE-GGGTTSSHHHHHHHHHHHHHHHTTEEEEEEEEETT-HHHHHHHHHTT-EEEEEEEEEE-/-PPPEEEE--GGGHHHHHHHHHTSHHHHTT----SSPPHHHHHHHHHHHH-SSEEEEEEEETTEEEEEEEEEEE--SHHHH-EEEEEEEEEE-GGGTTSSHHHHHHHHHHHHHHHTTEEEEEEEEETT-HHHHHHHHHTT-EEEEEEEEEE-

Organism: NCBI:txid2803784

InterPro domains:
  IPR000182 GNAT domain [PF00583] (33-141)
  IPR000182 GNAT domain [PS51186] (4-152)
  IPR016181 Acyl-CoA N-acyltransferase [SSF55729] (2-146)
  IPR017255 Acetyltransferase, GNAT, predicted [PIRSF037663] (6-144)
  IPR050832 Bacterial Acetyltransferase [PTHR43877] (1-147)